Protein AF-A0AA86U1I2-F1 (afdb_monomer_lite)

Foldseek 3Di:
DAQAAAEAAAQAAAADPPLCLQSQNHAYYHNEAYQHDDPVSVVNRPNYDDVDHDDHDHDDPVLVVVLVVVVVVVVVVVVPPPPDDDVVVPVVVVVVVVLLVVVCVVFVVQDDPQEHEEEQAQSAQECQSVVVDNHQAYAYYNHQRYAQLRPDLSHQYYANQANNQDQDHPNCLSNQNHAEDYNEHHAHADPLSLLSHQRHHHYHHHNYHYHDPNSCSNSGDVVVVVVVVVPDDDVVNVVVVVVVD

InterPro domains:
  IPR001611 Leucine-rich repeat [PS51450] (3-24)
  IPR001611 Leucine-rich repeat [PS51450] (199-220)
  IPR025875 Leucine rich repeat 4 [PF12799] (3-42)
  IPR032675 Leucine-rich repeat domain superfamily [G3DSA:3.80.10.10] (1-75)
  IPR032675 Leucine-rich repeat domain superfamily [G3DSA:3.80.10.10] (76-224)
  IPR050836 SDS22/Internalin LRR-containing [PTHR46652] (161-219)

Structure (mmCIF, N/CA/C/O backbone):
data_AF-A0AA86U1I2-F1
#
_entry.id   AF-A0AA86U1I2-F1
#
loop_
_atom_site.group_PDB
_atom_site.id
_atom_site.type_symbol
_atom_site.label_atom_id
_atom_site.label_alt_id
_atom_site.label_comp_id
_atom_site.label_asym_id
_atom_site.label_entity_id
_atom_site.label_seq_id
_atom_site.pdbx_PDB_ins_code
_atom_site.Cartn_x
_atom_site.Cartn_y
_atom_site.Cartn_z
_atom_site.occupancy
_atom_site.B_iso_or_equiv
_atom_site.auth_seq_id
_atom_site.auth_comp_id
_atom_site.auth_asym_id
_atom_site.auth_atom_id
_atom_site.pdbx_PDB_model_num
ATOM 1 N N . MET A 1 1 ? -6.387 13.291 -12.708 1.00 54.06 1 MET A N 1
ATOM 2 C CA . MET A 1 1 ? -6.005 11.909 -12.344 1.00 54.06 1 MET A CA 1
ATOM 3 C C . MET A 1 1 ? -4.607 11.963 -11.768 1.00 54.06 1 MET A C 1
ATOM 5 O O . MET A 1 1 ? -3.854 12.843 -12.176 1.00 54.06 1 MET A O 1
ATOM 9 N N . GLY A 1 2 ? -4.303 11.101 -10.798 1.00 61.41 2 GLY A N 1
ATOM 10 C CA . GLY A 1 2 ? -2.959 11.009 -10.233 1.00 61.41 2 GLY A CA 1
ATOM 11 C C . GLY A 1 2 ? -1.993 10.501 -11.295 1.00 61.41 2 GLY A C 1
ATOM 12 O O . GLY A 1 2 ? -2.328 9.590 -12.047 1.00 61.41 2 GLY A O 1
ATOM 13 N N . GLN A 1 3 ? -0.836 11.141 -11.397 1.00 81.94 3 GLN A N 1
ATOM 14 C CA . GLN A 1 3 ? 0.265 10.700 -12.241 1.00 81.94 3 GLN A CA 1
ATOM 15 C C . GLN A 1 3 ? 1.380 10.295 -11.286 1.00 81.94 3 GLN A C 1
ATOM 17 O O . GLN A 1 3 ? 1.785 11.114 -10.458 1.00 81.94 3 GLN A O 1
ATOM 22 N N . LEU A 1 4 ? 1.823 9.037 -11.343 1.00 87.56 4 LEU A N 1
ATOM 23 C CA . LEU A 1 4 ? 2.886 8.558 -10.460 1.00 87.56 4 LEU A CA 1
ATOM 24 C C . LEU A 1 4 ? 4.160 9.376 -10.680 1.00 87.56 4 LEU A C 1
ATOM 26 O O . LEU A 1 4 ? 4.644 9.495 -11.802 1.00 87.56 4 LEU A O 1
ATOM 30 N N . GLN A 1 5 ? 4.681 9.926 -9.588 1.00 87.56 5 GLN A N 1
ATOM 31 C CA . GLN A 1 5 ? 5.892 10.744 -9.539 1.00 87.56 5 GLN A CA 1
ATOM 32 C C . GLN A 1 5 ? 6.980 10.081 -8.700 1.00 87.56 5 GLN A C 1
ATOM 34 O O . GLN A 1 5 ? 8.158 10.174 -9.036 1.00 87.56 5 GLN A O 1
ATOM 39 N N . TYR A 1 6 ? 6.589 9.394 -7.628 1.00 87.81 6 TYR A N 1
ATOM 40 C CA . TYR A 1 6 ? 7.494 8.668 -6.747 1.00 87.81 6 TYR A CA 1
ATOM 41 C C . TYR A 1 6 ? 7.119 7.191 -6.739 1.00 87.81 6 TYR A C 1
ATOM 43 O O . TYR A 1 6 ? 5.976 6.839 -6.429 1.00 87.81 6 TYR A O 1
ATOM 51 N N . VAL A 1 7 ? 8.081 6.330 -7.063 1.00 89.81 7 VAL A N 1
ATOM 52 C CA . VAL A 1 7 ? 7.894 4.882 -7.078 1.00 89.81 7 VAL A CA 1
ATOM 53 C C . VAL A 1 7 ? 9.117 4.199 -6.460 1.00 89.81 7 VAL A C 1
ATOM 55 O O . VAL A 1 7 ? 10.218 4.263 -7.000 1.00 89.81 7 VAL A O 1
ATOM 58 N N . ASP A 1 8 ? 8.920 3.517 -5.333 1.00 90.06 8 ASP A N 1
ATOM 59 C CA . ASP A 1 8 ? 9.944 2.687 -4.686 1.00 90.06 8 ASP A CA 1
ATOM 60 C C . ASP A 1 8 ? 9.528 1.214 -4.735 1.00 90.06 8 ASP A C 1
ATOM 62 O O . ASP A 1 8 ? 8.580 0.797 -4.062 1.00 90.06 8 ASP A O 1
ATOM 66 N N . LEU A 1 9 ? 10.234 0.445 -5.565 1.00 88.88 9 LEU A N 1
ATOM 67 C CA . LEU A 1 9 ? 10.021 -0.980 -5.819 1.00 88.88 9 LEU A CA 1
ATOM 68 C C . LEU A 1 9 ? 11.165 -1.842 -5.294 1.00 88.88 9 LEU A C 1
ATOM 70 O O . LEU A 1 9 ? 11.200 -3.032 -5.611 1.00 88.88 9 LEU A O 1
ATOM 74 N N . ARG A 1 10 ? 12.112 -1.279 -4.538 1.00 87.19 10 ARG A N 1
ATOM 75 C CA . ARG A 1 10 ? 13.326 -2.007 -4.148 1.00 87.19 10 ARG A CA 1
ATOM 76 C C . ARG A 1 10 ? 13.008 -3.289 -3.403 1.00 87.19 10 ARG A C 1
ATOM 78 O O . ARG A 1 10 ? 11.989 -3.353 -2.726 1.00 87.19 10 ARG A O 1
ATOM 85 N N . ASP A 1 11 ? 13.878 -4.283 -3.481 1.00 85.81 11 ASP A N 1
ATOM 86 C CA . ASP A 1 11 ? 13.749 -5.507 -2.683 1.00 85.81 11 ASP A CA 1
ATOM 87 C C . ASP A 1 11 ? 12.382 -6.179 -2.906 1.00 85.81 11 ASP A C 1
ATOM 89 O O . ASP A 1 11 ? 11.603 -6.424 -1.981 1.00 85.81 11 ASP A O 1
ATOM 93 N N . ASN A 1 12 ? 12.072 -6.415 -4.178 1.00 86.69 12 ASN A N 1
ATOM 94 C CA . ASN A 1 12 ? 10.909 -7.164 -4.634 1.00 86.69 12 ASN A CA 1
ATOM 95 C C . ASN A 1 12 ? 11.375 -8.293 -5.562 1.00 86.69 12 ASN A C 1
ATOM 97 O O . ASN A 1 12 ? 12.518 -8.745 -5.521 1.00 86.69 12 ASN A O 1
ATOM 101 N N . CYS A 1 13 ? 10.462 -8.838 -6.353 1.00 86.12 13 CYS A N 1
ATOM 102 C CA . CYS A 1 13 ? 10.720 -9.945 -7.260 1.00 86.12 13 CYS A CA 1
ATOM 103 C C . CYS A 1 13 ? 10.217 -9.622 -8.670 1.00 86.12 13 CYS A C 1
ATOM 105 O O . CYS A 1 13 ? 9.791 -10.512 -9.405 1.00 86.12 13 CYS A O 1
ATOM 107 N N . ILE A 1 14 ? 10.222 -8.334 -9.028 1.00 84.62 14 ILE A N 1
ATOM 108 C CA . ILE A 1 14 ? 9.684 -7.844 -10.293 1.00 84.62 14 ILE A CA 1
ATOM 109 C C . ILE A 1 14 ? 10.583 -8.323 -11.420 1.00 84.62 14 ILE A C 1
ATOM 111 O O . ILE A 1 14 ? 11.799 -8.164 -11.355 1.00 84.62 14 ILE A O 1
ATOM 115 N N . ILE A 1 15 ? 9.979 -8.912 -12.446 1.00 79.94 15 ILE A N 1
ATOM 116 C CA . ILE A 1 15 ? 10.699 -9.493 -13.588 1.00 79.94 15 ILE A CA 1
ATOM 117 C C . ILE A 1 15 ? 10.725 -8.574 -14.812 1.00 79.94 15 ILE A C 1
ATOM 119 O O . ILE A 1 15 ? 11.557 -8.748 -15.697 1.00 79.94 15 ILE A O 1
ATOM 123 N N . SER A 1 16 ? 9.815 -7.600 -14.870 1.00 79.81 16 SER A N 1
ATOM 124 C CA . SER A 1 16 ? 9.687 -6.664 -15.983 1.00 79.81 16 SER A CA 1
ATOM 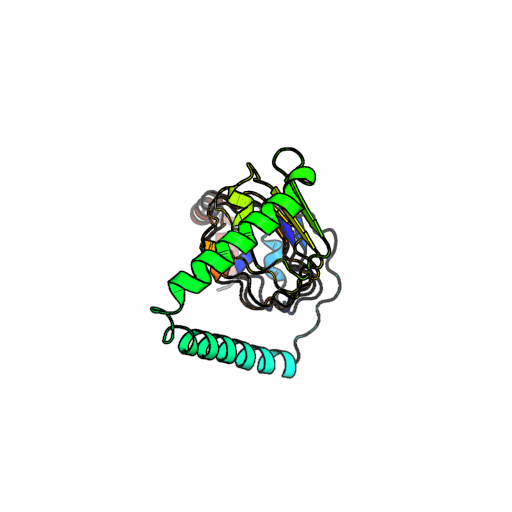125 C C . SER A 1 16 ? 9.204 -5.303 -15.499 1.00 79.81 16 SER A C 1
ATOM 127 O O . SER A 1 16 ? 8.288 -5.208 -14.681 1.00 79.81 16 SER A O 1
ATOM 129 N N . CYS A 1 17 ? 9.806 -4.256 -16.054 1.00 75.81 17 CYS A N 1
ATOM 130 C CA . CYS A 1 17 ? 9.401 -2.869 -15.862 1.00 75.81 17 CYS A CA 1
ATOM 131 C C . CYS A 1 17 ? 8.698 -2.276 -17.087 1.00 75.81 17 CYS A C 1
ATOM 133 O O . CYS A 1 17 ? 8.471 -1.071 -17.121 1.00 75.81 17 CYS A O 1
ATOM 135 N N . GLU A 1 18 ? 8.292 -3.099 -18.057 1.00 80.56 18 GLU A N 1
ATOM 136 C CA . GLU A 1 18 ? 7.448 -2.665 -19.180 1.00 80.56 18 GLU A CA 1
ATOM 137 C C . GLU A 1 18 ? 6.215 -1.849 -18.727 1.00 80.56 18 GLU A C 1
ATOM 139 O O . GLU A 1 18 ? 5.979 -0.786 -19.306 1.00 80.56 18 GLU A O 1
ATOM 144 N N . PRO A 1 19 ? 5.535 -2.188 -17.605 1.00 82.00 19 PRO A N 1
ATOM 145 C CA . PRO A 1 19 ? 4.485 -1.348 -17.027 1.00 82.00 19 PRO A CA 1
ATOM 146 C C . PRO A 1 19 ? 4.840 0.112 -16.735 1.00 82.00 19 PRO A C 1
ATOM 148 O O . PRO A 1 19 ? 3.941 0.948 -16.649 1.00 82.00 19 PRO A O 1
ATOM 151 N N . LEU A 1 20 ? 6.124 0.432 -16.563 1.00 78.44 20 LEU A N 1
ATOM 152 C CA . LEU A 1 20 ? 6.598 1.786 -16.290 1.00 78.44 20 LEU A CA 1
ATOM 153 C C . LEU A 1 20 ? 6.798 2.621 -17.556 1.00 78.44 20 LEU A C 1
ATOM 155 O O . LEU A 1 20 ? 6.874 3.842 -17.447 1.00 78.44 20 LEU A O 1
ATOM 159 N N . LYS A 1 21 ? 6.866 2.003 -18.744 1.00 77.06 21 LYS A N 1
ATOM 160 C CA . LYS A 1 21 ? 7.252 2.665 -20.003 1.00 77.06 21 LYS A CA 1
ATOM 161 C C . LYS A 1 21 ? 6.430 3.922 -20.300 1.00 77.06 21 LYS A C 1
ATOM 163 O O . LYS A 1 21 ? 6.957 4.914 -20.783 1.00 77.06 21 LYS A O 1
ATOM 168 N N . HIS A 1 22 ? 5.143 3.891 -19.964 1.00 75.88 22 HIS A N 1
ATOM 169 C CA . HIS A 1 22 ? 4.205 4.986 -20.222 1.00 75.88 22 HIS A CA 1
ATOM 170 C C . HIS A 1 22 ? 3.965 5.897 -19.002 1.00 75.88 22 HIS A C 1
ATOM 172 O O . HIS A 1 22 ? 3.185 6.850 -19.073 1.00 75.88 22 HIS A O 1
ATOM 178 N N . LEU A 1 23 ? 4.617 5.625 -17.866 1.00 78.56 23 LEU A N 1
ATOM 179 C CA . LEU A 1 23 ? 4.559 6.449 -16.657 1.00 78.56 23 LEU A CA 1
ATOM 180 C C . LEU A 1 23 ? 5.623 7.556 -16.726 1.00 78.56 23 LEU A C 1
ATOM 182 O O . LEU A 1 23 ? 6.558 7.620 -15.935 1.00 78.56 23 LEU A O 1
ATOM 186 N N . THR A 1 24 ? 5.466 8.464 -17.685 1.00 75.75 24 THR A N 1
ATOM 187 C CA . THR A 1 24 ? 6.464 9.494 -18.022 1.00 75.75 24 THR A CA 1
ATOM 188 C C . THR A 1 24 ? 6.628 10.603 -16.979 1.00 75.75 24 THR A C 1
ATOM 190 O O . THR A 1 24 ? 7.495 11.454 -17.128 1.00 75.75 24 THR A O 1
ATOM 193 N N . ASN A 1 25 ? 5.786 10.648 -15.945 1.00 80.44 25 ASN A N 1
ATOM 194 C CA . ASN A 1 25 ? 5.872 11.664 -14.889 1.00 80.44 25 ASN A CA 1
ATOM 195 C C . ASN A 1 25 ? 6.648 11.195 -13.657 1.00 80.44 25 ASN A C 1
ATOM 197 O O . ASN A 1 25 ? 6.707 11.933 -12.673 1.00 80.44 25 ASN A O 1
ATOM 201 N N . ILE A 1 26 ? 7.247 10.001 -13.704 1.00 80.56 26 ILE A N 1
ATOM 202 C CA . ILE A 1 26 ? 8.083 9.500 -12.618 1.00 80.56 26 ILE A CA 1
ATOM 203 C C . ILE A 1 26 ? 9.322 10.392 -12.491 1.00 80.56 26 ILE A C 1
ATOM 205 O O . ILE A 1 26 ? 10.160 10.465 -13.382 1.00 80.56 26 ILE A O 1
ATOM 209 N N . GLN A 1 27 ? 9.435 11.060 -11.348 1.00 79.38 27 GLN A N 1
ATOM 210 C CA . GLN A 1 27 ? 10.565 11.911 -10.975 1.00 79.38 27 GLN A CA 1
ATOM 211 C C . GLN A 1 27 ? 11.600 11.131 -10.165 1.00 79.38 27 GLN A C 1
ATOM 213 O O . GLN A 1 27 ? 12.792 11.430 -10.216 1.00 79.38 27 GLN A O 1
ATOM 218 N N . MET A 1 28 ? 11.135 10.140 -9.401 1.00 78.44 28 MET A N 1
ATOM 219 C CA . MET A 1 28 ? 11.959 9.321 -8.528 1.00 78.44 28 MET A CA 1
ATOM 220 C C . MET A 1 28 ? 11.542 7.857 -8.645 1.00 78.44 28 MET A C 1
ATOM 222 O O . MET A 1 28 ? 10.401 7.501 -8.344 1.00 78.44 28 MET A O 1
ATOM 226 N N . LEU A 1 29 ? 12.483 7.023 -9.088 1.00 82.06 29 LEU A N 1
ATOM 227 C CA . LEU A 1 29 ? 12.292 5.596 -9.306 1.00 82.06 29 LEU A CA 1
ATOM 228 C C . LEU A 1 29 ? 13.402 4.811 -8.610 1.00 82.06 29 LEU A C 1
ATOM 230 O O . LEU A 1 29 ? 14.577 5.020 -8.906 1.00 82.06 29 LEU A O 1
ATOM 234 N N . PHE A 1 30 ? 13.021 3.874 -7.746 1.00 81.00 30 PHE A N 1
ATOM 235 C CA . PHE A 1 30 ? 13.941 2.908 -7.153 1.00 81.00 30 PHE A CA 1
ATOM 236 C C . PHE A 1 30 ? 13.518 1.486 -7.518 1.00 81.00 30 PHE A C 1
ATOM 238 O O . PHE A 1 30 ? 12.384 1.090 -7.249 1.00 81.00 30 PHE A O 1
ATOM 245 N N . ILE A 1 31 ? 14.424 0.715 -8.121 1.00 80.25 31 ILE A N 1
ATOM 246 C CA . ILE A 1 31 ? 14.148 -0.642 -8.639 1.00 80.25 31 ILE A CA 1
ATOM 247 C C . ILE A 1 31 ? 15.196 -1.680 -8.214 1.00 80.25 31 ILE A C 1
ATOM 249 O O . ILE A 1 31 ? 15.187 -2.803 -8.717 1.00 80.25 31 ILE A O 1
ATOM 253 N N . ASP A 1 32 ? 16.087 -1.322 -7.289 1.00 77.00 32 ASP A N 1
ATOM 254 C CA . ASP A 1 32 ? 17.158 -2.187 -6.775 1.00 77.00 32 ASP A CA 1
ATOM 255 C C . ASP A 1 32 ? 16.635 -3.530 -6.261 1.00 77.00 32 ASP A C 1
ATOM 257 O O . ASP A 1 32 ? 15.492 -3.629 -5.814 1.00 77.00 32 ASP A O 1
ATOM 261 N N . ASN A 1 33 ? 17.472 -4.571 -6.279 1.00 75.25 33 ASN A N 1
ATOM 262 C CA . ASN A 1 33 ? 17.120 -5.885 -5.734 1.00 75.25 33 ASN A CA 1
ATOM 263 C C . ASN A 1 33 ? 15.777 -6.424 -6.267 1.00 75.25 33 ASN A C 1
ATOM 265 O O . ASN A 1 33 ? 14.918 -6.874 -5.511 1.00 75.25 33 ASN A O 1
ATOM 269 N N . ASN A 1 34 ? 15.608 -6.369 -7.587 1.00 79.56 34 ASN A N 1
ATOM 270 C CA . ASN A 1 34 ? 14.542 -7.043 -8.327 1.00 79.56 34 ASN A CA 1
ATOM 271 C C . ASN A 1 34 ? 15.130 -8.106 -9.269 1.00 79.56 34 ASN A C 1
ATOM 273 O O . ASN A 1 34 ? 16.333 -8.369 -9.261 1.00 79.56 34 ASN A O 1
ATOM 277 N N . CYS A 1 35 ? 14.268 -8.707 -10.087 1.00 78.69 35 CYS A N 1
ATOM 278 C CA . CYS A 1 35 ? 14.573 -9.765 -11.045 1.00 78.69 35 CYS A CA 1
ATOM 279 C C . CYS A 1 35 ? 14.475 -9.289 -12.510 1.00 78.69 35 CYS A C 1
ATOM 281 O O . CYS A 1 35 ? 14.267 -10.103 -13.411 1.00 78.69 35 CYS A O 1
ATOM 283 N N . ILE A 1 36 ? 14.587 -7.977 -12.737 1.00 76.00 36 ILE A N 1
ATOM 284 C CA . ILE A 1 36 ? 14.462 -7.329 -14.048 1.00 76.00 36 ILE A CA 1
ATOM 285 C C . ILE A 1 36 ? 15.692 -7.672 -14.887 1.00 76.00 36 ILE A C 1
ATOM 287 O O . ILE A 1 36 ? 16.807 -7.441 -14.440 1.00 76.00 36 ILE A O 1
ATOM 291 N N . GLN A 1 37 ? 15.498 -8.210 -16.089 1.00 71.06 37 GLN A N 1
ATOM 292 C CA . GLN A 1 37 ? 16.605 -8.546 -16.999 1.00 71.06 37 GLN A CA 1
ATOM 293 C C . GLN A 1 37 ? 16.815 -7.489 -18.082 1.00 71.06 37 GLN A C 1
ATOM 295 O O . GLN A 1 37 ? 17.941 -7.258 -18.513 1.00 71.06 37 GLN A O 1
ATOM 300 N N . ASP A 1 38 ? 15.727 -6.849 -18.507 1.00 69.81 38 ASP A N 1
ATOM 301 C CA . ASP A 1 38 ? 15.737 -5.827 -19.541 1.00 69.81 38 ASP A CA 1
ATOM 302 C C . ASP A 1 38 ? 15.680 -4.433 -18.907 1.00 69.81 38 ASP A C 1
ATOM 304 O O . ASP A 1 38 ? 14.719 -4.079 -18.219 1.00 69.81 38 ASP A O 1
ATOM 308 N N . LEU A 1 39 ? 16.742 -3.659 -19.125 1.00 67.25 39 LEU A N 1
ATOM 309 C CA . LEU A 1 39 ? 16.879 -2.282 -18.663 1.00 67.25 39 LEU A CA 1
ATOM 310 C C . LEU A 1 39 ? 16.714 -1.257 -19.790 1.00 67.25 39 LEU A C 1
ATOM 312 O O . LEU A 1 39 ? 16.828 -0.061 -19.524 1.00 67.25 39 LEU A O 1
ATOM 316 N N . GLU A 1 40 ? 16.430 -1.678 -21.026 1.00 67.06 40 GLU A N 1
ATOM 317 C CA . GLU A 1 40 ? 16.285 -0.771 -22.170 1.00 67.06 40 GLU A CA 1
ATOM 318 C C . GLU A 1 40 ? 15.185 0.271 -21.914 1.00 67.06 40 GLU A C 1
ATOM 320 O O . GLU A 1 40 ? 15.345 1.444 -22.251 1.00 67.06 40 GLU A O 1
ATOM 325 N N . PHE A 1 41 ? 14.130 -0.104 -21.181 1.00 69.00 41 PHE A N 1
ATOM 326 C CA . PHE A 1 41 ? 13.050 0.798 -20.763 1.00 69.00 41 PHE A CA 1
ATOM 327 C C . PHE A 1 41 ? 13.527 2.020 -19.952 1.00 69.00 41 PHE A C 1
ATOM 329 O O . PHE A 1 41 ? 12.849 3.047 -19.938 1.00 69.00 41 PHE A O 1
ATOM 336 N N . ILE A 1 42 ? 14.674 1.949 -19.264 1.00 63.28 42 ILE A N 1
ATOM 337 C CA . ILE A 1 42 ? 15.202 3.089 -18.494 1.00 63.28 42 ILE A CA 1
ATOM 338 C C . ILE A 1 42 ? 15.488 4.264 -19.429 1.00 63.28 42 ILE A C 1
ATOM 340 O O . ILE A 1 42 ? 15.261 5.416 -19.065 1.00 63.28 42 ILE A O 1
ATOM 344 N N . THR A 1 43 ? 15.926 3.971 -20.654 1.00 62.69 43 THR A N 1
ATOM 345 C CA . THR A 1 43 ? 16.234 4.991 -21.660 1.00 62.69 43 THR A CA 1
ATOM 346 C C . THR A 1 43 ? 14.995 5.754 -22.130 1.00 62.69 43 THR A C 1
ATOM 348 O O . THR A 1 43 ? 15.125 6.859 -22.652 1.00 62.69 43 THR A O 1
ATOM 351 N N . THR A 1 44 ? 13.793 5.210 -21.899 1.00 64.75 44 THR A N 1
ATOM 352 C CA . THR A 1 44 ? 12.526 5.824 -22.310 1.00 64.75 44 THR A CA 1
ATOM 353 C C . THR A 1 44 ? 11.880 6.693 -21.230 1.00 64.75 44 THR A C 1
ATOM 355 O O . THR A 1 44 ? 10.869 7.329 -21.506 1.00 64.75 44 THR A O 1
ATOM 358 N N . LEU A 1 45 ? 12.414 6.739 -20.002 1.00 63.84 45 LEU A N 1
ATOM 359 C CA . LEU A 1 45 ? 11.852 7.562 -18.923 1.00 63.84 45 LEU A CA 1
ATOM 360 C C . LEU A 1 45 ? 12.313 9.027 -19.076 1.00 63.84 45 LEU A C 1
ATOM 362 O O . LEU A 1 45 ? 13.510 9.295 -18.985 1.00 63.84 45 LEU A O 1
ATOM 366 N N . PRO A 1 46 ? 11.419 10.010 -19.297 1.00 53.84 46 PRO A N 1
ATOM 367 C CA . PRO A 1 46 ? 11.826 11.407 -19.411 1.00 53.84 46 PRO A CA 1
ATOM 368 C C . PRO A 1 46 ? 12.053 12.036 -18.020 1.00 53.84 46 PRO A C 1
ATOM 370 O O . PRO A 1 46 ? 11.246 11.858 -17.116 1.00 53.84 46 PRO A O 1
ATOM 373 N N . ASN A 1 47 ? 13.131 12.820 -17.862 1.00 52.06 47 ASN A N 1
ATOM 374 C CA . ASN A 1 47 ? 13.489 13.597 -16.652 1.00 52.06 47 ASN A CA 1
ATOM 375 C C . ASN A 1 47 ? 13.909 12.813 -15.385 1.00 52.06 47 ASN A C 1
ATOM 377 O O . ASN A 1 47 ? 13.655 13.266 -14.266 1.00 52.06 47 ASN A O 1
ATOM 381 N N . TYR A 1 48 ? 14.606 11.684 -15.516 1.00 48.34 48 TYR A N 1
ATOM 382 C CA . TYR A 1 48 ? 15.019 10.894 -14.352 1.00 48.34 48 TYR A CA 1
ATOM 383 C C . TYR A 1 48 ? 16.272 11.435 -13.630 1.00 48.34 48 TYR A C 1
ATOM 385 O O . TYR A 1 48 ? 17.304 11.714 -14.240 1.00 48.34 48 TYR A O 1
ATOM 393 N N . LYS A 1 49 ? 16.215 11.488 -12.291 1.00 44.91 49 LYS A N 1
ATOM 394 C CA . LYS A 1 49 ? 17.384 11.286 -11.419 1.00 44.91 49 LYS A CA 1
ATOM 395 C C . LYS A 1 49 ? 17.275 9.881 -10.834 1.00 44.91 49 LYS A C 1
ATOM 397 O O . LYS A 1 49 ? 16.536 9.654 -9.881 1.00 44.91 49 LYS A O 1
ATOM 402 N N . ILE A 1 50 ? 17.976 8.929 -11.438 1.00 52.03 50 ILE A N 1
ATOM 403 C CA . ILE A 1 50 ? 18.203 7.619 -10.828 1.00 52.03 50 ILE A CA 1
ATOM 404 C C . ILE A 1 50 ? 19.399 7.811 -9.908 1.00 52.03 50 ILE A C 1
ATOM 406 O O . ILE A 1 50 ? 20.522 7.948 -10.386 1.00 52.03 50 ILE A O 1
ATOM 410 N N . ASP A 1 51 ? 19.157 7.886 -8.602 1.00 43.44 51 ASP A N 1
ATOM 411 C CA . ASP A 1 51 ? 20.257 8.052 -7.654 1.00 43.44 51 ASP A CA 1
ATOM 412 C C . ASP A 1 51 ? 21.039 6.733 -7.478 1.00 43.44 51 ASP A C 1
ATOM 414 O O . ASP A 1 51 ? 22.247 6.784 -7.262 1.00 43.44 51 ASP A O 1
ATOM 418 N N . TRP A 1 52 ? 20.408 5.551 -7.606 1.00 42.72 52 TRP A N 1
ATOM 419 C CA . TRP A 1 52 ? 21.078 4.257 -7.386 1.00 42.72 52 TRP A CA 1
ATOM 420 C C . TRP A 1 52 ? 20.404 3.120 -8.188 1.00 42.72 52 TRP A C 1
ATOM 422 O O . TRP A 1 52 ? 19.190 2.958 -8.113 1.00 42.72 52 TRP A O 1
ATOM 432 N N . ILE A 1 53 ? 21.193 2.357 -8.962 1.00 46.84 53 ILE A N 1
ATOM 433 C CA . ILE A 1 53 ? 20.871 0.990 -9.423 1.00 46.84 53 ILE A CA 1
ATOM 434 C C . ILE A 1 53 ? 21.969 0.098 -8.845 1.00 46.84 53 ILE A C 1
ATOM 436 O O . ILE A 1 53 ? 23.082 0.065 -9.368 1.00 46.84 53 ILE A O 1
ATOM 440 N N . TYR A 1 54 ? 21.697 -0.593 -7.747 1.00 43.28 54 TYR A N 1
ATOM 441 C CA . TYR A 1 54 ? 22.581 -1.597 -7.174 1.00 43.28 54 TYR A CA 1
ATOM 442 C C . TYR A 1 54 ? 21.883 -2.954 -7.111 1.00 43.28 54 TYR A C 1
ATOM 444 O O . TYR A 1 54 ? 20.794 -3.099 -6.570 1.00 43.28 54 TYR A O 1
ATOM 452 N N . TYR A 1 55 ? 22.598 -3.950 -7.639 1.00 42.16 55 TYR A N 1
ATOM 453 C CA . TYR A 1 55 ? 22.393 -5.382 -7.432 1.00 42.16 55 TYR A CA 1
ATOM 454 C C . TYR A 1 55 ? 21.006 -5.916 -7.847 1.00 42.16 55 TYR A C 1
ATOM 456 O O . TYR A 1 55 ? 20.037 -5.902 -7.100 1.00 42.16 55 TYR A O 1
ATOM 464 N N . GLN A 1 56 ? 20.908 -6.456 -9.061 1.00 49.22 56 GLN A N 1
ATOM 465 C CA . GLN A 1 56 ? 19.759 -7.267 -9.468 1.00 49.22 56 GLN A CA 1
ATOM 466 C C . GLN A 1 56 ? 20.021 -8.715 -9.056 1.00 49.22 56 GLN A C 1
ATOM 468 O O . GLN A 1 56 ? 21.027 -9.307 -9.453 1.00 49.22 56 GLN A O 1
ATOM 473 N N . ARG A 1 57 ? 19.139 -9.301 -8.242 1.00 50.06 57 ARG A N 1
ATOM 474 C CA . ARG A 1 57 ? 19.225 -10.727 -7.922 1.00 50.06 57 ARG A CA 1
ATOM 475 C C . ARG A 1 57 ? 18.571 -11.500 -9.061 1.00 50.06 57 ARG A C 1
ATOM 477 O O . ARG A 1 57 ? 17.375 -11.358 -9.307 1.00 50.06 57 ARG A O 1
ATOM 484 N N . THR A 1 58 ? 19.333 -12.365 -9.719 1.00 51.47 58 THR A N 1
ATOM 485 C CA . THR A 1 58 ? 18.791 -13.282 -10.725 1.00 51.47 58 THR A CA 1
ATOM 486 C C . THR A 1 58 ? 17.752 -14.206 -10.066 1.00 51.47 58 THR A C 1
ATOM 488 O O . THR A 1 58 ? 18.086 -14.862 -9.071 1.00 51.47 58 THR A O 1
ATOM 491 N N . PRO A 1 59 ? 16.500 -14.268 -10.561 1.00 51.41 59 PRO A N 1
ATOM 492 C CA . PRO A 1 59 ? 15.476 -15.146 -9.996 1.00 51.41 59 PRO A CA 1
ATOM 493 C C . PRO A 1 59 ? 15.897 -16.613 -10.133 1.00 51.41 59 PRO A C 1
ATOM 495 O O . PRO A 1 59 ? 16.343 -17.047 -11.195 1.00 51.41 59 PRO A O 1
ATOM 498 N N . THR A 1 60 ? 15.753 -17.392 -9.062 1.00 54.56 60 THR A N 1
ATOM 499 C CA . THR A 1 60 ? 16.028 -18.835 -9.077 1.00 54.56 60 THR A CA 1
ATOM 500 C C . THR A 1 60 ? 14.779 -19.628 -9.474 1.00 54.56 60 THR A C 1
ATOM 502 O O . THR A 1 60 ? 13.650 -19.163 -9.318 1.00 54.56 60 THR A O 1
ATOM 505 N N . ALA A 1 61 ? 14.950 -20.867 -9.944 1.00 50.56 61 ALA A N 1
ATOM 506 C CA . ALA A 1 61 ? 13.824 -21.751 -10.274 1.00 50.56 61 ALA A CA 1
ATOM 507 C C . ALA A 1 61 ? 12.882 -21.996 -9.073 1.00 50.56 61 ALA A C 1
ATOM 509 O O . ALA A 1 61 ? 11.666 -22.099 -9.235 1.00 50.56 61 ALA A O 1
ATOM 510 N N . SER A 1 62 ? 13.437 -22.019 -7.858 1.00 54.19 62 SER A N 1
ATOM 511 C CA . SER A 1 62 ? 12.678 -22.139 -6.610 1.00 54.19 62 SER A CA 1
ATOM 512 C C . SER A 1 62 ? 11.825 -20.904 -6.319 1.00 54.19 62 SER A C 1
ATOM 514 O O . SER A 1 62 ? 10.730 -21.035 -5.769 1.00 54.19 62 SER A O 1
ATOM 516 N N . ASP A 1 63 ? 12.297 -19.711 -6.702 1.00 49.12 63 ASP A N 1
ATOM 517 C CA . ASP A 1 63 ? 11.516 -18.479 -6.576 1.00 49.12 63 ASP A CA 1
ATOM 518 C C . ASP A 1 63 ? 10.257 -18.594 -7.461 1.00 49.12 63 ASP A C 1
ATOM 520 O O . ASP A 1 63 ? 9.142 -18.459 -6.960 1.00 49.12 63 ASP A O 1
ATOM 524 N N . ILE A 1 64 ? 10.415 -19.008 -8.728 1.00 52.12 64 ILE A N 1
ATOM 525 C CA . ILE A 1 64 ? 9.318 -19.209 -9.702 1.00 52.12 64 ILE A CA 1
ATOM 526 C C . ILE A 1 64 ? 8.255 -20.199 -9.192 1.00 52.12 64 ILE A C 1
ATOM 528 O O . ILE A 1 64 ? 7.053 -19.931 -9.272 1.00 52.12 64 ILE A O 1
ATOM 532 N N . GLN A 1 65 ? 8.681 -21.335 -8.637 1.00 51.09 65 GLN A N 1
ATOM 533 C CA . GLN A 1 65 ? 7.777 -22.401 -8.195 1.00 51.09 65 GLN A CA 1
ATOM 534 C C . GLN A 1 65 ? 6.964 -22.014 -6.945 1.00 51.09 65 GLN A C 1
ATOM 536 O O . GLN A 1 65 ? 5.783 -22.355 -6.830 1.00 51.09 65 GLN A O 1
ATOM 541 N N . ASN A 1 66 ? 7.560 -21.239 -6.035 1.00 51.28 66 ASN A N 1
ATOM 542 C CA . ASN A 1 66 ? 6.876 -20.727 -4.847 1.00 51.28 66 ASN A CA 1
ATOM 543 C C . ASN A 1 66 ? 5.780 -19.700 -5.193 1.00 51.28 66 ASN A C 1
ATOM 545 O O . ASN A 1 66 ? 4.750 -19.663 -4.512 1.00 51.28 66 ASN A O 1
ATOM 549 N N . TYR A 1 67 ? 5.941 -18.904 -6.260 1.00 51.09 67 TYR A N 1
ATOM 550 C CA . TYR A 1 67 ? 4.915 -17.935 -6.680 1.00 51.09 67 TYR A CA 1
ATOM 551 C C . TYR A 1 67 ? 3.611 -18.603 -7.134 1.00 51.09 67 TYR A C 1
ATOM 553 O O . TYR A 1 67 ? 2.526 -18.142 -6.775 1.00 51.09 67 TYR A O 1
ATOM 561 N N . GLN A 1 68 ? 3.694 -19.715 -7.871 1.00 47.72 68 GLN A N 1
ATOM 562 C CA . GLN A 1 68 ? 2.509 -20.432 -8.361 1.00 47.72 68 GLN A CA 1
ATOM 563 C C . GLN A 1 68 ? 1.701 -21.072 -7.220 1.00 47.72 68 GLN A C 1
ATOM 565 O O . GLN A 1 68 ? 0.471 -21.054 -7.239 1.00 47.72 68 GLN A O 1
ATOM 570 N N . GLN A 1 69 ? 2.375 -21.585 -6.186 1.00 52.47 69 GLN A N 1
ATOM 571 C CA . GLN A 1 69 ? 1.705 -22.189 -5.030 1.00 52.47 69 GLN A CA 1
ATOM 572 C C . GLN A 1 69 ? 0.979 -21.155 -4.155 1.00 52.47 69 GLN A C 1
ATOM 574 O O . GLN A 1 69 ? -0.143 -21.401 -3.709 1.00 52.47 69 GLN A O 1
ATOM 579 N N . LEU A 1 70 ? 1.579 -19.979 -3.935 1.00 43.59 70 LEU A N 1
ATOM 580 C CA . LEU A 1 70 ? 0.987 -18.916 -3.112 1.00 43.59 70 LEU A CA 1
ATOM 581 C C . LEU A 1 70 ? -0.278 -18.306 -3.738 1.00 43.59 70 LEU A C 1
ATOM 583 O O . LEU A 1 70 ? -1.208 -17.963 -3.005 1.00 43.59 70 LEU A O 1
ATOM 587 N N . SER A 1 71 ? -0.341 -18.222 -5.071 1.00 43.56 71 SER A N 1
ATOM 588 C CA . SER A 1 71 ? -1.532 -17.761 -5.803 1.00 43.56 71 SER A CA 1
ATOM 589 C C . SER A 1 71 ? -2.742 -18.688 -5.590 1.00 43.56 71 SER A C 1
ATOM 591 O O . SER A 1 71 ? -3.850 -18.226 -5.305 1.00 43.56 71 SER A O 1
ATOM 593 N N . ASN A 1 72 ? -2.521 -20.007 -5.609 1.00 45.41 72 ASN A N 1
ATOM 594 C CA . ASN A 1 72 ? -3.586 -21.008 -5.488 1.00 45.41 72 ASN A CA 1
ATOM 595 C C . ASN A 1 72 ? -4.173 -21.106 -4.068 1.00 45.41 72 ASN A C 1
ATOM 597 O O . ASN A 1 72 ? -5.390 -21.215 -3.909 1.00 45.41 72 ASN A O 1
ATOM 601 N N . ILE A 1 73 ? -3.339 -20.985 -3.028 1.00 46.34 73 ILE A N 1
ATOM 602 C CA . ILE A 1 73 ? -3.795 -21.030 -1.623 1.00 46.34 73 ILE A CA 1
ATOM 603 C C . ILE A 1 73 ? -4.721 -19.843 -1.301 1.00 46.34 73 ILE A C 1
ATOM 605 O O . ILE A 1 73 ? -5.695 -19.991 -0.560 1.00 46.34 73 ILE A O 1
ATOM 609 N N . GLY A 1 74 ? -4.459 -18.664 -1.880 1.00 42.31 74 GLY A N 1
ATOM 610 C CA . GLY A 1 74 ? -5.297 -17.476 -1.694 1.00 42.31 74 GLY A CA 1
ATOM 611 C C . GLY A 1 74 ? -6.713 -17.622 -2.267 1.00 42.31 74 GLY A C 1
ATOM 612 O O . GLY A 1 74 ? -7.667 -17.103 -1.682 1.00 42.31 74 GLY A O 1
ATOM 613 N N . ALA A 1 75 ? -6.866 -18.360 -3.371 1.00 47.06 75 ALA A N 1
ATOM 614 C CA . ALA A 1 75 ? -8.156 -18.604 -4.016 1.00 47.06 75 ALA A CA 1
ATOM 615 C C . ALA A 1 75 ? -9.019 -19.632 -3.255 1.00 47.06 75 ALA A C 1
ATOM 617 O O . ALA A 1 75 ? -10.230 -19.441 -3.124 1.00 47.06 75 ALA A O 1
ATOM 618 N N . GLU A 1 76 ? -8.413 -20.682 -2.690 1.00 45.38 76 GLU A N 1
ATOM 619 C CA . GLU A 1 76 ? -9.138 -21.687 -1.895 1.00 45.38 76 GLU A CA 1
ATOM 620 C C . GLU A 1 76 ? -9.627 -21.139 -0.545 1.00 45.38 76 GLU A C 1
ATOM 622 O O . GLU A 1 76 ? -10.749 -21.431 -0.123 1.00 45.38 76 GLU A O 1
ATOM 627 N N . PHE A 1 77 ? -8.840 -20.271 0.102 1.00 43.25 77 PHE A N 1
ATOM 628 C CA . PHE A 1 77 ? -9.215 -19.656 1.382 1.00 43.25 77 PHE A CA 1
ATOM 629 C C . PHE A 1 77 ? -10.416 -18.704 1.257 1.00 43.25 77 PHE A C 1
ATOM 631 O O . PHE A 1 77 ? -11.253 -18.635 2.159 1.00 43.25 77 PHE A O 1
ATOM 638 N N . ALA A 1 78 ? -10.530 -17.995 0.128 1.00 41.72 78 ALA A N 1
ATOM 639 C CA . ALA A 1 78 ? -11.642 -17.085 -0.146 1.00 41.72 78 ALA A CA 1
ATOM 640 C C . ALA A 1 78 ? -12.972 -17.834 -0.355 1.00 41.72 78 ALA A C 1
ATOM 642 O O . ALA A 1 78 ? -14.022 -17.365 0.079 1.00 41.72 78 ALA A O 1
ATOM 643 N N . LYS A 1 79 ? -12.923 -19.036 -0.943 1.00 47.09 79 LYS A N 1
ATOM 644 C CA . LYS A 1 79 ? -14.104 -19.853 -1.269 1.00 47.09 79 LYS A CA 1
ATOM 645 C C . LYS A 1 79 ? -14.737 -20.529 -0.043 1.00 47.09 79 LYS A C 1
ATOM 647 O O . LYS A 1 79 ? -15.928 -20.827 -0.050 1.00 47.09 79 LYS A O 1
ATOM 652 N N . HIS A 1 80 ? -13.964 -20.752 1.024 1.00 40.19 80 HIS A N 1
ATOM 653 C CA . HIS A 1 80 ? -14.427 -21.431 2.244 1.00 40.19 80 HIS A CA 1
ATOM 654 C C . HIS A 1 80 ? -15.114 -20.490 3.258 1.00 40.19 80 HIS A C 1
ATOM 656 O O . HIS A 1 80 ? -15.844 -20.948 4.137 1.00 40.19 80 HIS A O 1
ATOM 662 N N . PHE A 1 81 ? -14.912 -19.170 3.146 1.00 45.41 81 PHE A N 1
ATOM 663 C CA . PHE A 1 81 ? -15.349 -18.197 4.159 1.00 45.41 81 PHE A CA 1
ATOM 664 C C . PHE A 1 81 ? -16.779 -17.653 3.958 1.00 45.41 81 PHE A C 1
ATOM 666 O O . PHE A 1 81 ? -17.381 -17.147 4.907 1.00 45.41 81 PHE A O 1
ATOM 673 N N . GLU A 1 82 ? -17.363 -17.783 2.762 1.00 49.91 82 GLU A N 1
ATOM 674 C CA . GLU A 1 82 ? -18.667 -17.179 2.429 1.00 49.91 82 GLU A CA 1
ATOM 675 C C . GLU A 1 82 ? -19.894 -17.941 2.972 1.00 49.91 82 GLU A C 1
ATOM 677 O O . GLU A 1 82 ? -20.976 -17.367 3.087 1.00 49.91 82 GLU A O 1
ATOM 682 N N . LEU A 1 83 ? -19.751 -19.202 3.394 1.00 47.09 83 LEU A N 1
ATOM 683 C CA . LEU A 1 83 ? -20.892 -20.084 3.698 1.00 47.09 83 LEU A CA 1
ATOM 684 C C . LEU A 1 83 ? -21.388 -20.081 5.161 1.00 47.09 83 LEU A C 1
ATOM 686 O O . LEU A 1 83 ? -22.312 -20.823 5.486 1.00 47.09 83 LEU A O 1
ATOM 690 N N . LYS A 1 84 ? -20.833 -19.257 6.066 1.00 52.62 84 LYS A N 1
ATOM 691 C CA . LYS A 1 84 ? -21.111 -19.369 7.522 1.00 52.62 84 LYS A CA 1
ATOM 692 C C . LYS A 1 84 ? -21.716 -18.139 8.214 1.00 52.62 84 LYS A C 1
ATOM 694 O O . LYS A 1 84 ? -21.658 -18.038 9.439 1.00 52.62 84 LYS A O 1
ATOM 699 N N . LEU A 1 85 ? -22.299 -17.184 7.488 1.00 51.56 85 LEU A N 1
ATOM 700 C CA . LEU A 1 85 ? -22.631 -15.875 8.074 1.00 51.56 85 LEU A CA 1
ATOM 701 C C . LEU A 1 85 ? -24.048 -15.394 7.768 1.00 51.56 85 LEU A C 1
ATOM 703 O O . LEU A 1 85 ? -24.242 -14.603 6.855 1.00 51.56 85 LEU A O 1
ATOM 707 N N . GLN A 1 86 ? -25.006 -15.762 8.625 1.00 50.34 86 GLN A N 1
ATOM 708 C CA . GLN A 1 86 ? -26.216 -14.950 8.841 1.00 50.34 86 GLN A CA 1
ATOM 709 C C . GLN A 1 86 ? -26.622 -14.851 10.326 1.00 50.34 86 GLN A C 1
ATOM 711 O O . GLN A 1 86 ? -26.873 -13.742 10.780 1.00 50.34 86 GLN A O 1
ATOM 716 N N . LYS A 1 87 ? -26.542 -15.921 11.139 1.00 47.22 87 LYS A N 1
ATOM 717 C CA . LYS A 1 87 ? -26.791 -15.841 12.604 1.00 47.22 87 LYS A CA 1
ATOM 718 C C . LYS A 1 87 ? -25.640 -15.233 13.428 1.00 47.22 87 LYS A C 1
ATOM 720 O O . LYS A 1 87 ? -25.873 -14.660 14.482 1.00 47.22 87 LYS A O 1
ATOM 725 N N . THR A 1 88 ? -24.403 -15.299 12.936 1.00 51.44 88 THR A N 1
ATOM 726 C CA . THR A 1 88 ? -23.205 -14.752 13.607 1.00 51.44 88 THR A CA 1
ATOM 727 C C . THR A 1 88 ? -23.116 -13.219 13.521 1.00 51.44 88 THR A C 1
ATOM 729 O O . THR A 1 88 ? -22.362 -12.600 14.265 1.00 51.44 88 THR A O 1
ATOM 732 N N . ARG A 1 89 ? -23.886 -12.582 12.624 1.00 53.34 89 ARG A N 1
ATOM 733 C CA . ARG A 1 89 ? -23.734 -11.159 12.274 1.00 53.34 89 ARG A CA 1
ATOM 734 C C . ARG A 1 89 ? -24.112 -10.199 13.405 1.00 53.34 89 ARG A C 1
ATOM 736 O O . ARG A 1 89 ? -23.506 -9.141 13.500 1.00 53.34 89 ARG A O 1
ATOM 743 N N . GLU A 1 90 ? -25.041 -10.560 14.288 1.00 48.00 90 GLU A N 1
ATOM 744 C CA . GLU A 1 90 ? -25.500 -9.659 15.358 1.00 48.00 90 GLU A CA 1
ATOM 745 C C . GLU A 1 90 ? -24.592 -9.666 16.600 1.00 48.00 90 GLU A C 1
ATOM 747 O O . GLU A 1 90 ? -24.289 -8.597 17.126 1.00 48.00 90 GLU A O 1
ATOM 752 N N . LEU A 1 91 ? -24.076 -10.833 17.012 1.00 50.47 91 LEU A N 1
ATOM 753 C CA . LEU A 1 91 ? -23.068 -10.950 18.083 1.00 50.47 91 LEU A CA 1
ATOM 754 C C . LEU A 1 91 ? -21.695 -10.411 17.647 1.00 50.47 91 LEU A C 1
ATOM 756 O O . LEU A 1 91 ? -20.981 -9.812 18.448 1.00 50.47 91 LEU A O 1
ATOM 760 N N . ILE A 1 92 ? -21.337 -10.575 16.365 1.00 60.34 92 ILE A N 1
ATOM 761 C CA . ILE A 1 92 ? -20.162 -9.912 15.782 1.00 60.34 92 ILE A CA 1
ATOM 762 C C . ILE A 1 92 ? -20.348 -8.394 15.815 1.00 60.34 92 ILE A C 1
ATOM 764 O O . ILE A 1 92 ? -19.426 -7.693 16.209 1.00 60.34 92 ILE A O 1
ATOM 768 N N . ARG A 1 93 ? -21.532 -7.873 15.460 1.00 62.78 93 ARG A N 1
ATOM 769 C CA . ARG A 1 93 ? -21.769 -6.423 15.383 1.00 62.78 93 ARG A CA 1
ATOM 770 C C . ARG A 1 93 ? -21.546 -5.718 16.720 1.00 62.78 93 ARG A C 1
ATOM 772 O O . ARG A 1 93 ? -20.916 -4.667 16.736 1.00 62.78 93 ARG A O 1
ATOM 779 N N . THR A 1 94 ? -22.028 -6.278 17.829 1.00 67.19 94 THR A N 1
ATOM 780 C CA . THR A 1 94 ? -21.819 -5.684 19.161 1.00 67.19 94 THR A CA 1
ATOM 781 C C . THR A 1 94 ? -20.363 -5.804 19.616 1.00 67.19 94 THR A C 1
ATOM 783 O O . THR A 1 94 ? -19.802 -4.842 20.134 1.00 67.19 94 THR A O 1
ATOM 786 N N . GLY A 1 95 ? -19.707 -6.939 19.349 1.00 74.94 95 GLY A N 1
ATOM 787 C CA . GLY A 1 95 ? -18.272 -7.110 19.597 1.00 74.94 95 GLY A CA 1
ATOM 788 C C . GLY A 1 95 ? -17.389 -6.162 18.772 1.00 74.94 95 GLY A C 1
ATOM 789 O O . GLY A 1 95 ? -16.407 -5.632 19.288 1.00 74.94 95 GLY A O 1
ATOM 790 N N . GLU A 1 96 ? -17.752 -5.902 17.514 1.00 77.69 96 GLU A N 1
ATOM 791 C CA . GLU A 1 96 ? -17.088 -4.931 16.640 1.00 77.69 96 GLU A CA 1
ATOM 792 C C . GLU A 1 96 ? -17.303 -3.492 17.108 1.00 77.69 96 GLU A C 1
ATOM 794 O O . GLU A 1 96 ? -16.357 -2.715 17.092 1.00 77.69 96 GLU A O 1
ATOM 799 N N . GLN A 1 97 ? -18.511 -3.131 17.551 1.00 78.62 97 GLN A N 1
ATOM 800 C CA . GLN A 1 97 ? -18.770 -1.797 18.103 1.00 78.62 97 GLN A CA 1
ATOM 801 C C . GLN A 1 97 ? -17.933 -1.543 19.359 1.00 78.62 97 GLN A C 1
ATOM 803 O O . GLN A 1 97 ? -17.260 -0.519 19.438 1.00 78.62 97 GLN A O 1
ATOM 808 N N . ASN A 1 98 ? -17.882 -2.506 20.282 1.00 86.69 98 ASN A N 1
ATOM 809 C CA . ASN A 1 98 ? -17.036 -2.400 21.471 1.00 86.69 98 ASN A CA 1
ATOM 810 C C . ASN A 1 98 ? -15.545 -2.306 21.108 1.00 86.69 98 ASN A C 1
ATOM 812 O O . ASN A 1 98 ? -14.790 -1.579 21.754 1.00 86.69 98 ASN A O 1
ATOM 816 N N . TYR A 1 99 ? -15.109 -3.035 20.075 1.00 89.00 99 TYR A N 1
ATOM 817 C CA . TYR A 1 99 ? -13.753 -2.913 19.543 1.00 89.00 99 TYR A CA 1
ATOM 818 C C . TYR A 1 99 ? -13.487 -1.500 19.007 1.00 89.00 99 TYR A C 1
ATOM 820 O O . TYR A 1 99 ? -12.483 -0.894 19.382 1.00 89.00 99 TYR A O 1
ATOM 828 N N . ASP A 1 100 ? -14.390 -0.965 18.183 1.00 91.56 100 ASP A N 1
ATOM 829 C CA . ASP A 1 100 ? -14.256 0.363 17.585 1.00 91.56 100 ASP A CA 1
ATOM 830 C C . ASP A 1 100 ? -14.209 1.449 18.678 1.00 91.56 100 ASP A C 1
ATOM 832 O O . ASP A 1 100 ? -13.302 2.277 18.676 1.00 91.56 100 ASP A O 1
ATOM 836 N N . GLU A 1 101 ? -15.114 1.414 19.663 1.00 93.00 101 GLU A N 1
ATOM 837 C CA . GLU A 1 101 ? -15.139 2.351 20.800 1.00 93.00 101 GLU A CA 1
ATOM 838 C C . GLU A 1 101 ? -13.861 2.279 21.646 1.00 93.00 101 GLU A C 1
ATOM 840 O O . GLU A 1 101 ? -13.273 3.313 21.980 1.00 93.00 101 GLU A O 1
ATOM 845 N N . LYS A 1 102 ? -13.369 1.063 21.930 1.00 95.19 102 LYS A N 1
ATOM 846 C CA . LYS A 1 102 ? -12.082 0.856 22.612 1.00 95.19 102 LYS A CA 1
ATOM 847 C C . LYS A 1 102 ? -10.938 1.508 21.832 1.00 95.19 102 LYS A C 1
ATOM 849 O O . LYS A 1 102 ? -10.085 2.159 22.436 1.00 95.19 102 LYS A O 1
ATOM 854 N N . MET A 1 103 ? -10.905 1.344 20.508 1.00 95.19 103 MET A N 1
ATOM 855 C CA . MET A 1 103 ? -9.868 1.942 19.663 1.00 95.19 103 MET A CA 1
ATOM 856 C C . MET A 1 103 ? -9.985 3.470 19.612 1.00 95.19 103 MET A C 1
ATOM 858 O O . MET A 1 103 ? -8.963 4.148 19.718 1.00 95.19 103 MET A O 1
ATOM 862 N N . VAL A 1 104 ? -11.198 4.033 19.553 1.00 95.19 104 VAL A N 1
ATOM 863 C CA . VAL A 1 104 ? -11.404 5.490 19.650 1.00 95.19 104 VAL A CA 1
ATOM 864 C C . VAL A 1 104 ? -10.796 6.030 20.944 1.00 95.19 104 VAL A C 1
ATOM 866 O O . VAL A 1 104 ? -9.959 6.930 20.895 1.00 95.19 104 VAL A O 1
ATOM 869 N N . LEU A 1 105 ? -11.130 5.442 22.096 1.00 95.38 105 LEU A N 1
ATOM 870 C CA . LEU A 1 105 ? -10.590 5.880 23.389 1.00 95.38 105 LEU A CA 1
ATOM 871 C C . LEU A 1 105 ? -9.062 5.736 23.466 1.00 95.38 105 LEU A C 1
ATOM 873 O O . LEU A 1 105 ? -8.390 6.590 24.047 1.00 95.38 105 LEU A O 1
ATOM 877 N N . LYS A 1 106 ? -8.501 4.685 22.856 1.00 96.50 106 LYS A N 1
ATOM 878 C CA . LYS A 1 106 ? -7.052 4.426 22.805 1.00 96.50 106 LYS A CA 1
ATOM 879 C C . LYS A 1 106 ? -6.289 5.459 21.968 1.00 96.50 106 LYS A C 1
ATOM 881 O O . LYS A 1 106 ? -5.147 5.781 22.305 1.00 96.50 106 LYS A O 1
ATOM 886 N N . TYR A 1 107 ? -6.890 5.961 20.886 1.00 95.56 107 TYR A N 1
ATOM 887 C CA . TYR A 1 107 ? -6.214 6.811 19.896 1.00 95.56 107 TYR A CA 1
ATOM 888 C C . TYR A 1 107 ? -6.634 8.285 19.903 1.00 95.56 107 TYR A C 1
ATOM 890 O O . TYR A 1 107 ? -5.921 9.088 19.307 1.00 95.56 107 TYR A O 1
ATOM 898 N N . GLN A 1 108 ? -7.699 8.677 20.611 1.00 91.81 108 GLN A N 1
ATOM 899 C CA . GLN A 1 108 ? -8.209 10.061 20.619 1.00 91.81 108 GLN A CA 1
ATOM 900 C C . GLN A 1 108 ? -7.139 11.119 20.942 1.00 91.81 108 GLN A C 1
ATOM 902 O O . GLN A 1 108 ? -7.066 12.142 20.273 1.00 91.81 108 GLN A O 1
ATOM 907 N N . ASN A 1 109 ? -6.244 10.838 21.894 1.00 89.81 109 ASN A N 1
ATOM 908 C CA . ASN A 1 109 ? -5.188 11.773 22.308 1.00 89.81 109 ASN A CA 1
ATOM 909 C C . ASN A 1 109 ? -3.910 11.671 21.455 1.00 89.81 109 ASN A C 1
ATOM 911 O O . ASN A 1 109 ? -2.932 12.362 21.724 1.00 89.81 109 ASN A O 1
ATOM 915 N N . LYS A 1 110 ? -3.890 10.779 20.458 1.00 91.19 110 LYS A N 1
ATOM 916 C CA . LYS A 1 110 ? -2.778 10.594 19.510 1.00 91.19 110 LYS A CA 1
ATOM 917 C C . LYS A 1 110 ? -3.055 11.245 18.153 1.00 91.19 110 LYS A C 1
ATOM 919 O O . LYS A 1 110 ? -2.193 11.211 17.278 1.00 91.19 110 LYS A O 1
ATOM 924 N N . VAL A 1 111 ? -4.248 11.809 17.972 1.00 93.12 111 VAL A N 1
ATOM 925 C CA . VAL A 1 111 ? -4.617 12.562 16.775 1.00 93.12 111 VAL A CA 1
ATOM 926 C C . VAL A 1 111 ? -3.924 13.922 16.803 1.00 93.12 111 VAL A C 1
ATOM 928 O O . VAL A 1 111 ? -4.083 14.694 17.747 1.00 93.12 111 VAL A O 1
ATOM 931 N N . LEU A 1 112 ? -3.169 14.221 15.749 1.00 93.38 112 LEU A N 1
ATOM 932 C CA . LEU A 1 112 ? -2.479 15.493 15.553 1.00 93.38 112 LEU A CA 1
ATOM 933 C C . LEU A 1 112 ? -3.016 16.142 14.276 1.00 93.38 112 LEU A C 1
ATOM 935 O O . LEU A 1 112 ? -2.586 15.822 13.168 1.00 93.38 112 LEU A O 1
ATOM 939 N N . GLY A 1 113 ? -4.001 17.028 14.425 1.00 94.44 113 GLY A N 1
ATOM 940 C CA . GLY A 1 113 ? -4.721 17.595 13.284 1.00 94.44 113 GLY A CA 1
ATOM 941 C C . GLY A 1 113 ? -5.456 16.506 12.497 1.00 94.44 113 GLY A C 1
ATOM 942 O O . GLY A 1 113 ? -6.312 15.817 13.043 1.00 94.44 113 GLY A O 1
ATOM 943 N N . ASN A 1 114 ? -5.105 16.338 11.222 1.00 95.88 114 ASN A N 1
ATOM 944 C CA . ASN A 1 114 ? -5.639 15.302 1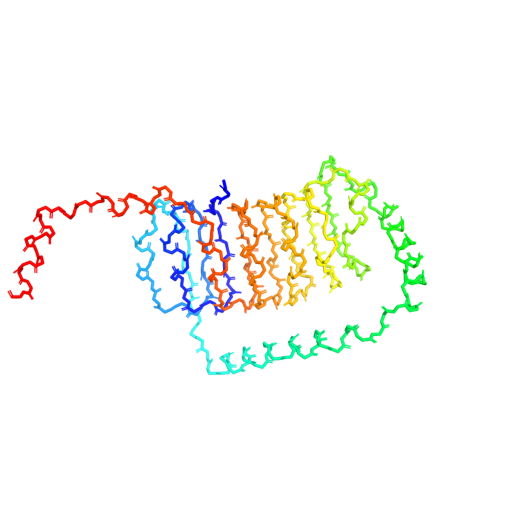0.329 1.00 95.88 114 ASN A CA 1
ATOM 945 C C . ASN A 1 114 ? -4.736 14.059 10.222 1.00 95.88 114 ASN A C 1
ATOM 947 O O . ASN A 1 114 ? -4.934 13.231 9.327 1.00 95.88 114 ASN A O 1
ATOM 951 N N . ARG A 1 115 ? -3.737 13.934 11.103 1.00 96.75 115 ARG A N 1
ATOM 952 C CA . ARG A 1 115 ? -2.776 12.830 11.127 1.00 96.75 115 ARG A CA 1
ATOM 953 C C . ARG A 1 115 ? -2.991 11.932 12.338 1.00 96.75 115 ARG A C 1
ATOM 955 O O . ARG A 1 115 ? -3.153 12.409 13.461 1.00 96.75 115 ARG A O 1
ATOM 962 N N . LEU A 1 116 ? -2.907 10.627 12.106 1.00 96.69 116 LEU A N 1
ATOM 963 C CA . LEU A 1 116 ? -2.823 9.618 13.153 1.00 96.69 116 LEU A CA 1
ATOM 964 C C . LEU A 1 116 ? -1.625 8.703 12.897 1.00 96.69 116 LEU A C 1
ATOM 966 O O . LEU A 1 116 ? -1.385 8.261 11.776 1.00 96.69 116 LEU A O 1
ATOM 970 N N . GLU A 1 117 ? -0.882 8.413 13.958 1.00 95.88 117 GLU A N 1
ATOM 971 C CA . GLU A 1 117 ? 0.237 7.481 13.931 1.00 95.88 117 GLU A CA 1
ATOM 972 C C . GLU A 1 117 ? -0.014 6.341 14.917 1.00 95.88 117 GLU A C 1
ATOM 974 O O . GLU A 1 117 ? -0.285 6.558 16.102 1.00 95.88 117 GLU A O 1
ATOM 979 N N . ILE A 1 118 ? 0.062 5.114 14.412 1.00 95.44 118 ILE A N 1
ATOM 980 C CA . ILE A 1 118 ? -0.181 3.897 15.171 1.00 95.44 118 ILE A CA 1
ATOM 981 C C . ILE A 1 118 ? 1.080 3.042 15.138 1.00 95.44 118 ILE A C 1
ATOM 983 O O . ILE A 1 118 ? 1.520 2.613 14.079 1.00 95.44 118 ILE A O 1
ATOM 987 N N . LYS A 1 119 ? 1.662 2.784 16.307 1.00 94.75 119 LYS A N 1
ATOM 988 C CA . LYS A 1 119 ? 2.886 1.993 16.449 1.00 94.75 119 LYS A CA 1
ATOM 989 C C . LYS A 1 119 ? 2.696 0.894 17.478 1.00 94.75 119 LYS A C 1
ATOM 991 O O . LYS A 1 119 ? 2.080 1.151 18.513 1.00 94.75 119 LYS A O 1
ATOM 996 N N . ASP A 1 120 ? 3.257 -0.277 17.183 1.00 95.12 120 ASP A N 1
ATOM 997 C CA . ASP A 1 120 ? 3.334 -1.436 18.083 1.00 95.12 120 ASP A CA 1
ATOM 998 C C . ASP A 1 120 ? 1.969 -1.814 18.685 1.00 95.12 120 ASP A C 1
ATOM 1000 O O . ASP A 1 120 ? 1.809 -1.978 19.895 1.00 95.12 120 ASP A O 1
ATOM 1004 N N . ASP A 1 121 ? 0.943 -1.908 17.828 1.00 95.19 121 ASP A N 1
ATOM 1005 C CA . ASP A 1 121 ? -0.385 -2.353 18.244 1.00 95.19 121 ASP A CA 1
ATOM 1006 C C . ASP A 1 121 ? -0.728 -3.743 17.707 1.00 95.19 121 ASP A C 1
ATOM 1008 O O . ASP A 1 121 ? -1.195 -3.932 16.582 1.00 95.19 121 ASP A O 1
ATOM 1012 N N . LYS A 1 122 ? -0.558 -4.737 18.577 1.00 94.12 122 LYS A N 1
ATOM 1013 C CA . LYS A 1 122 ? -0.899 -6.137 18.301 1.00 94.12 122 LYS A CA 1
ATOM 1014 C C . LYS A 1 122 ? -2.409 -6.388 18.263 1.00 94.12 122 LYS A C 1
ATOM 1016 O O . LYS A 1 122 ? -2.835 -7.398 17.703 1.00 94.12 122 LYS A O 1
ATOM 1021 N N . GLU A 1 123 ? -3.216 -5.495 18.834 1.00 94.25 123 GLU A N 1
ATOM 1022 C CA . GLU A 1 123 ? -4.679 -5.587 18.822 1.00 94.25 123 GLU A CA 1
ATOM 1023 C C . GLU A 1 123 ? -5.314 -4.882 17.614 1.00 94.25 123 GLU A C 1
ATOM 1025 O O . GLU A 1 123 ? -6.514 -5.057 17.371 1.00 94.25 123 GLU A O 1
ATOM 1030 N N . LEU A 1 124 ? -4.544 -4.096 16.852 1.00 94.75 124 LEU A N 1
ATOM 1031 C CA . LEU A 1 124 ? -5.040 -3.400 15.669 1.00 94.75 124 LEU A CA 1
ATOM 1032 C C . LEU A 1 124 ? -5.362 -4.403 14.556 1.00 94.75 124 LEU A C 1
ATOM 1034 O O . LEU A 1 124 ? -4.504 -5.166 14.109 1.00 94.75 124 LEU A O 1
ATOM 1038 N N . LYS A 1 125 ? -6.613 -4.380 14.098 1.00 93.00 125 LYS A N 1
ATOM 1039 C CA . LYS A 1 125 ? -7.149 -5.276 13.066 1.00 93.00 125 LYS A CA 1
ATOM 1040 C C . LYS A 1 125 ? -7.559 -4.514 11.815 1.00 93.00 125 LYS A C 1
ATOM 1042 O O . LYS A 1 125 ? -7.341 -5.009 10.715 1.00 93.00 125 LYS A O 1
ATOM 1047 N N . ASP A 1 126 ? -8.125 -3.322 11.971 1.00 93.50 126 ASP A N 1
ATOM 1048 C CA . ASP A 1 126 ? -8.510 -2.432 10.876 1.00 93.50 126 ASP A CA 1
ATOM 1049 C C . ASP A 1 126 ? -8.698 -0.992 11.366 1.00 93.50 126 ASP A C 1
ATOM 1051 O O . ASP A 1 126 ? -8.336 -0.657 12.492 1.00 93.50 126 ASP A O 1
ATOM 1055 N N . PHE A 1 127 ? -9.243 -0.144 10.494 1.00 94.06 127 PHE A N 1
ATOM 1056 C CA . PHE A 1 127 ? -9.278 1.304 10.655 1.00 94.06 127 PHE A CA 1
ATOM 1057 C C . PHE A 1 127 ? -10.691 1.872 10.710 1.00 94.06 127 PHE A C 1
ATOM 1059 O O . PHE A 1 127 ? -10.858 3.074 10.538 1.00 94.06 127 PHE A O 1
ATOM 1066 N N . LYS A 1 128 ? -11.721 1.057 10.969 1.00 92.69 128 LYS A N 1
ATOM 1067 C CA . LYS A 1 128 ? -13.100 1.568 10.998 1.00 92.69 128 LYS A CA 1
ATOM 1068 C C . LYS A 1 128 ? -13.279 2.675 12.038 1.00 92.69 128 LYS A C 1
ATOM 1070 O O . LYS A 1 128 ? -13.932 3.680 11.782 1.00 92.69 128 LYS A O 1
ATOM 1075 N N . PHE A 1 129 ? -12.636 2.531 13.196 1.00 94.56 129 PHE A N 1
ATOM 1076 C CA . PHE A 1 129 ? -12.650 3.549 14.246 1.00 94.56 129 PHE A CA 1
ATOM 1077 C C . PHE A 1 129 ? -12.086 4.906 13.784 1.00 94.56 129 PHE A C 1
ATOM 1079 O O . PHE A 1 129 ? -12.440 5.935 14.356 1.00 94.56 129 PHE A O 1
ATOM 1086 N N . VAL A 1 130 ? -11.245 4.929 12.741 1.00 9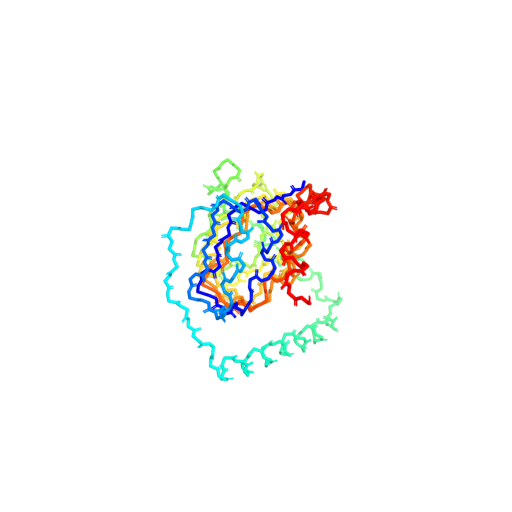4.56 130 VAL A N 1
ATOM 1087 C CA . VAL A 1 130 ? -10.661 6.159 12.193 1.00 94.56 130 VAL A CA 1
ATOM 1088 C C . VAL A 1 130 ? -11.734 7.059 11.568 1.00 94.56 130 VAL A C 1
ATOM 1090 O O . VAL A 1 130 ? -11.555 8.269 11.570 1.00 94.56 130 VAL A O 1
ATOM 1093 N N . GLU A 1 131 ? -12.896 6.525 11.162 1.00 93.56 131 GLU A N 1
ATOM 1094 C CA . GLU A 1 131 ? -14.051 7.326 10.706 1.00 93.56 131 GLU A CA 1
ATOM 1095 C C . GLU A 1 131 ? -14.590 8.285 11.781 1.00 93.56 131 GLU A C 1
ATOM 1097 O O . GLU A 1 131 ? -15.309 9.233 11.472 1.00 93.56 131 GLU A O 1
ATOM 1102 N N . LYS A 1 132 ? -14.273 8.043 13.060 1.00 95.12 132 LYS A N 1
ATOM 1103 C CA . LYS A 1 132 ? -14.655 8.926 14.173 1.00 95.12 132 LYS A CA 1
ATOM 1104 C C . LYS A 1 132 ? -13.747 10.143 14.309 1.00 95.12 132 LYS A C 1
ATOM 1106 O O . LYS A 1 132 ? -14.037 11.029 15.109 1.00 95.12 132 LYS A O 1
ATOM 1111 N N . PHE A 1 133 ? -12.676 10.197 13.528 1.00 93.56 133 PHE A N 1
ATOM 1112 C CA . PHE A 1 133 ? -11.721 11.287 13.502 1.00 93.56 133 PHE A CA 1
ATOM 1113 C C . PHE A 1 133 ? -11.675 11.905 12.102 1.00 93.56 133 PHE A C 1
ATOM 1115 O O . PHE A 1 133 ? -11.899 11.234 11.097 1.00 93.56 133 PHE A O 1
ATOM 1122 N N . ASN A 1 134 ? -11.324 13.187 12.009 1.00 93.25 134 ASN A N 1
ATOM 1123 C CA . ASN A 1 134 ? -11.124 13.849 10.718 1.00 93.25 134 ASN A CA 1
ATOM 1124 C C . ASN A 1 134 ? -9.702 13.599 10.179 1.00 93.25 134 ASN A C 1
ATOM 1126 O O . ASN A 1 134 ? -8.926 14.532 9.977 1.00 93.25 134 ASN A O 1
ATOM 1130 N N . ILE A 1 135 ? -9.334 12.325 10.029 1.00 96.06 135 ILE A N 1
ATOM 1131 C CA . ILE A 1 135 ? -7.996 11.901 9.600 1.00 96.06 135 ILE A CA 1
ATOM 1132 C C . ILE A 1 135 ? -7.965 11.728 8.092 1.00 96.06 135 ILE A C 1
ATOM 1134 O O . ILE A 1 135 ? -8.803 11.033 7.530 1.00 96.06 135 ILE A O 1
ATOM 1138 N N . THR A 1 136 ? -6.952 12.299 7.453 1.00 97.31 136 THR A N 1
ATOM 1139 C CA . THR A 1 136 ? -6.632 12.051 6.039 1.00 97.31 136 THR A CA 1
ATOM 1140 C C . THR A 1 136 ? -5.285 11.350 5.877 1.00 97.31 136 THR A C 1
ATOM 1142 O O . THR A 1 136 ? -5.021 10.778 4.823 1.00 97.31 136 THR A O 1
ATOM 1145 N N . THR A 1 137 ? -4.448 11.377 6.919 1.00 97.62 137 THR A N 1
ATOM 1146 C CA . THR A 1 137 ? -3.078 10.865 6.898 1.00 97.62 137 THR A CA 1
ATOM 1147 C C . THR A 1 137 ? -2.873 9.838 8.003 1.00 97.62 137 THR A C 1
ATOM 1149 O O . THR A 1 137 ? -3.007 10.151 9.188 1.00 97.62 137 THR A O 1
ATOM 1152 N N . LEU A 1 138 ? -2.509 8.618 7.624 1.00 96.88 138 LEU A N 1
ATOM 1153 C CA . LEU A 1 138 ? -2.334 7.504 8.543 1.00 96.88 138 LEU A CA 1
ATOM 1154 C C . LEU A 1 138 ? -0.951 6.868 8.377 1.00 96.88 138 LEU A C 1
ATOM 1156 O O . LEU A 1 138 ? -0.577 6.468 7.276 1.00 96.88 138 LEU A O 1
ATOM 1160 N N . TYR A 1 139 ? -0.230 6.745 9.493 1.00 95.81 139 TYR A N 1
ATOM 1161 C CA . TYR A 1 139 ? 1.052 6.044 9.588 1.00 95.81 139 TYR A CA 1
ATOM 1162 C C . TYR A 1 139 ? 0.912 4.840 10.515 1.00 95.81 139 TYR A C 1
ATOM 1164 O O . TYR A 1 139 ? 0.363 4.979 11.611 1.00 95.81 139 TYR A O 1
ATOM 1172 N N . ILE A 1 140 ? 1.376 3.660 10.098 1.00 94.12 140 ILE A N 1
ATOM 1173 C CA . ILE A 1 140 ? 1.162 2.415 10.855 1.00 94.12 140 ILE A CA 1
ATOM 1174 C C . ILE A 1 140 ? 2.433 1.579 10.887 1.00 94.12 140 ILE A C 1
ATOM 1176 O O . ILE A 1 140 ? 2.870 1.109 9.855 1.00 94.12 140 ILE A O 1
ATOM 1180 N N . SER A 1 141 ? 2.976 1.245 12.048 1.00 94.50 141 SER A N 1
ATOM 1181 C CA . SER A 1 141 ? 4.082 0.287 12.091 1.00 94.50 141 SER A CA 1
ATOM 1182 C C . SER A 1 141 ? 3.979 -0.721 13.218 1.00 94.50 141 SER A C 1
ATOM 1184 O O . SER A 1 141 ? 3.331 -0.490 14.239 1.00 94.50 141 SER A O 1
ATOM 1186 N N . TRP A 1 142 ? 4.593 -1.887 13.005 1.00 94.50 142 TRP A N 1
ATOM 1187 C CA . TRP A 1 142 ? 4.592 -2.996 13.964 1.00 94.50 142 TRP A CA 1
ATOM 1188 C C . TRP A 1 142 ? 3.177 -3.431 14.397 1.00 94.50 142 TRP A C 1
ATOM 1190 O O . TRP A 1 142 ? 2.923 -3.708 15.566 1.00 94.50 142 TRP A O 1
ATOM 1200 N N . CYS A 1 143 ? 2.236 -3.493 13.449 1.00 95.69 143 CYS A N 1
ATOM 1201 C CA . CYS A 1 143 ? 0.849 -3.907 13.688 1.00 95.69 143 CYS A CA 1
ATOM 1202 C C . CYS A 1 143 ? 0.548 -5.234 12.957 1.00 95.69 143 CYS A C 1
ATOM 1204 O O . CYS A 1 143 ? 0.023 -5.221 11.844 1.00 95.69 143 CYS A O 1
ATOM 1206 N N . PRO A 1 144 ? 0.881 -6.402 13.541 1.00 92.94 144 PRO A N 1
ATOM 1207 C CA . PRO A 1 144 ? 0.936 -7.686 12.822 1.00 92.94 144 PRO A CA 1
ATOM 1208 C C . PRO A 1 144 ? -0.420 -8.219 12.320 1.00 92.94 144 PRO A C 1
ATOM 1210 O O . PRO A 1 144 ? -0.479 -9.067 11.426 1.00 92.94 144 PRO A O 1
ATOM 1213 N N . ASN A 1 145 ? -1.525 -7.751 12.903 1.00 92.44 145 ASN A N 1
ATOM 1214 C CA . ASN A 1 145 ? -2.870 -8.268 12.633 1.00 92.44 145 ASN A CA 1
ATOM 1215 C C . ASN A 1 145 ? -3.702 -7.368 11.710 1.00 92.44 145 ASN A C 1
ATOM 1217 O O . ASN A 1 145 ? -4.861 -7.680 11.435 1.00 92.44 145 ASN A O 1
ATOM 1221 N N . VAL A 1 146 ? -3.120 -6.278 11.210 1.00 94.12 146 VAL A N 1
ATOM 1222 C CA . VAL A 1 146 ? -3.862 -5.232 10.509 1.00 94.12 146 VAL A CA 1
ATOM 1223 C C . VAL A 1 146 ? -4.264 -5.630 9.085 1.00 94.12 146 VAL A C 1
ATOM 1225 O O . VAL A 1 146 ? -3.529 -6.336 8.389 1.00 94.12 146 VAL A O 1
ATOM 1228 N N . ARG A 1 147 ? -5.449 -5.198 8.643 1.00 93.12 147 ARG A N 1
ATOM 1229 C CA . ARG A 1 147 ? -6.030 -5.425 7.308 1.00 93.12 147 ARG A CA 1
ATOM 1230 C C . ARG A 1 147 ? -6.770 -4.167 6.826 1.00 93.12 147 ARG A C 1
ATOM 1232 O O . ARG A 1 147 ? -7.294 -3.406 7.634 1.00 93.12 147 ARG A O 1
ATOM 1239 N N . PHE A 1 148 ? -6.876 -3.977 5.507 1.00 94.06 148 PHE A N 1
ATOM 1240 C CA . PHE A 1 148 ? -7.439 -2.754 4.897 1.00 94.06 148 PHE A CA 1
ATOM 1241 C C . PHE A 1 148 ? -8.919 -2.839 4.484 1.00 94.06 148 PHE A C 1
ATOM 1243 O O . PHE A 1 148 ? -9.471 -1.909 3.908 1.00 94.06 148 PHE A O 1
ATOM 1250 N N . TRP A 1 149 ? -9.610 -3.933 4.794 1.00 88.75 149 TRP A N 1
ATOM 1251 C CA . TRP A 1 149 ? -11.022 -4.160 4.445 1.00 88.75 149 TRP A CA 1
ATOM 1252 C C . TRP A 1 149 ? -12.041 -3.127 4.972 1.00 88.75 149 TRP A C 1
ATOM 1254 O O . TRP A 1 149 ? -13.150 -3.055 4.434 1.00 88.75 149 TRP A O 1
ATOM 1264 N N . ARG A 1 150 ? -11.675 -2.332 5.990 1.00 90.94 150 ARG A N 1
ATOM 1265 C CA . ARG A 1 150 ? -12.486 -1.257 6.595 1.00 90.94 150 ARG A CA 1
ATOM 1266 C C . ARG A 1 150 ? -11.695 0.056 6.709 1.00 90.94 150 ARG A C 1
ATOM 1268 O O . ARG A 1 150 ? -11.783 0.750 7.716 1.00 90.94 150 ARG A O 1
ATOM 1275 N N . THR A 1 151 ? -10.862 0.357 5.711 1.00 94.44 151 THR A N 1
ATOM 1276 C CA . THR A 1 151 ? -10.158 1.645 5.642 1.00 94.44 151 THR A CA 1
ATOM 1277 C C . THR A 1 151 ? -11.124 2.756 5.208 1.00 94.44 151 THR A C 1
ATOM 1279 O O . THR A 1 151 ? -11.818 2.576 4.203 1.00 94.44 151 THR A O 1
ATOM 1282 N N . PRO A 1 152 ? -11.177 3.899 5.916 1.00 94.06 152 PRO A N 1
ATOM 1283 C CA . PRO A 1 152 ? -12.035 5.020 5.541 1.00 94.06 152 PRO A CA 1
ATOM 1284 C C . PRO A 1 152 ? -11.662 5.621 4.181 1.00 94.06 152 PRO A C 1
ATOM 1286 O O . PRO A 1 152 ? -10.487 5.767 3.848 1.00 94.06 152 PRO A O 1
ATOM 1289 N N . ASN A 1 153 ? -12.663 6.022 3.395 1.00 92.56 153 ASN A N 1
ATOM 1290 C CA . ASN A 1 153 ? -12.451 6.544 2.037 1.00 92.56 153 ASN A CA 1
ATOM 1291 C C . ASN A 1 153 ? -11.891 7.985 1.999 1.00 92.56 153 ASN A C 1
ATOM 1293 O O . ASN A 1 153 ? -11.489 8.460 0.943 1.00 92.56 153 ASN A O 1
ATOM 1297 N N . ASN A 1 154 ? -11.877 8.701 3.128 1.00 93.81 154 ASN A N 1
ATOM 1298 C CA . ASN A 1 154 ? -11.310 10.051 3.238 1.00 93.81 154 ASN A CA 1
ATOM 1299 C C . ASN A 1 154 ? -9.784 10.059 3.441 1.00 93.81 154 ASN A C 1
ATOM 1301 O O . ASN A 1 154 ? -9.183 11.133 3.454 1.00 93.81 154 ASN A O 1
ATOM 1305 N N . ILE A 1 155 ? -9.155 8.890 3.593 1.00 97.44 155 ILE A N 1
ATOM 1306 C CA . ILE A 1 155 ? -7.699 8.775 3.665 1.00 97.44 155 ILE A CA 1
ATOM 1307 C C . ILE A 1 155 ? -7.094 9.118 2.300 1.00 97.44 155 ILE A C 1
ATOM 1309 O O . ILE A 1 155 ? -7.431 8.516 1.282 1.00 97.44 155 ILE A O 1
ATOM 1313 N N . THR A 1 156 ? -6.175 10.079 2.293 1.00 97.50 156 THR A N 1
ATOM 1314 C CA . THR A 1 156 ? -5.408 10.494 1.111 1.00 97.50 156 THR A CA 1
ATOM 1315 C C . THR A 1 156 ? -3.955 10.037 1.192 1.00 97.50 156 THR A C 1
ATOM 1317 O O . THR A 1 156 ? -3.330 9.807 0.157 1.00 97.50 156 THR A O 1
ATOM 1320 N N . VAL A 1 157 ? -3.432 9.837 2.406 1.00 97.94 157 VAL A N 1
ATOM 1321 C CA . VAL A 1 157 ? -2.075 9.349 2.661 1.00 97.94 157 VAL A CA 1
ATOM 1322 C C . VAL A 1 157 ? -2.132 8.169 3.624 1.00 97.94 157 VAL A C 1
ATOM 1324 O O . VAL A 1 157 ? -2.558 8.303 4.770 1.00 97.94 157 VAL A O 1
ATOM 1327 N N . LEU A 1 158 ? -1.671 7.016 3.156 1.00 96.62 158 LEU A N 1
ATOM 1328 C CA . LEU A 1 158 ? -1.447 5.820 3.957 1.00 96.62 158 LEU A CA 1
ATOM 1329 C C . LEU A 1 158 ? -0.000 5.395 3.747 1.00 96.62 158 LEU A C 1
ATOM 1331 O O . LEU A 1 158 ? 0.296 4.675 2.800 1.00 96.62 158 LEU A O 1
ATOM 1335 N N . GLU A 1 159 ? 0.905 5.879 4.585 1.00 90.06 159 GLU A N 1
ATOM 1336 C CA . GLU A 1 159 ? 2.345 5.724 4.380 1.00 90.06 159 GLU A CA 1
ATOM 1337 C C . GLU A 1 159 ? 3.011 5.061 5.587 1.00 90.06 159 GLU A C 1
ATOM 1339 O O . GLU A 1 159 ? 2.429 4.940 6.664 1.00 90.06 159 GLU A O 1
ATOM 1344 N N . ASP A 1 160 ? 4.237 4.583 5.383 1.00 84.69 160 ASP A N 1
ATOM 1345 C CA . ASP A 1 160 ? 5.039 3.894 6.386 1.00 84.69 160 ASP A CA 1
ATOM 1346 C C . ASP A 1 160 ? 4.337 2.690 7.015 1.00 84.69 160 ASP A C 1
ATOM 1348 O O . ASP A 1 160 ? 4.585 2.381 8.178 1.00 84.69 160 ASP A O 1
ATOM 1352 N N . VAL A 1 161 ? 3.515 1.963 6.247 1.00 90.62 161 VAL A N 1
ATOM 1353 C CA . VAL A 1 161 ? 2.939 0.699 6.713 1.00 90.62 161 VAL A CA 1
ATOM 1354 C C . VAL A 1 161 ? 3.994 -0.403 6.719 1.00 90.62 161 VAL A C 1
ATOM 1356 O O . VAL A 1 161 ? 4.033 -1.215 5.803 1.00 90.62 161 VAL A O 1
ATOM 1359 N N . TYR A 1 162 ? 4.864 -0.439 7.728 1.00 90.06 162 TYR A N 1
ATOM 1360 C CA . TYR A 1 162 ? 6.013 -1.352 7.773 1.00 90.06 162 TYR A CA 1
ATOM 1361 C C . TYR A 1 162 ? 6.027 -2.273 9.000 1.00 90.06 162 TYR A C 1
ATOM 1363 O O . TYR A 1 162 ? 5.443 -1.975 10.046 1.00 90.06 162 TYR A O 1
ATOM 1371 N N . TYR A 1 163 ? 6.681 -3.435 8.871 1.00 90.75 163 TYR A N 1
ATOM 1372 C CA . TYR A 1 163 ? 6.726 -4.490 9.899 1.00 90.75 163 TYR A CA 1
ATOM 1373 C C . TYR A 1 163 ? 5.336 -4.959 10.377 1.00 90.75 163 TYR A C 1
ATOM 1375 O O . TYR A 1 163 ? 5.163 -5.379 11.521 1.00 90.75 163 TYR A O 1
ATOM 1383 N N . CYS A 1 164 ? 4.329 -4.914 9.502 1.00 93.44 164 CYS A N 1
ATOM 1384 C CA . CYS A 1 164 ? 2.966 -5.361 9.808 1.00 93.44 164 CYS A CA 1
ATOM 1385 C C . CYS A 1 164 ? 2.695 -6.805 9.350 1.00 93.44 164 CYS A C 1
ATOM 1387 O O . CYS A 1 164 ? 1.609 -7.337 9.566 1.00 93.44 164 CYS A O 1
ATOM 1389 N N . GLY A 1 165 ? 3.670 -7.457 8.707 1.00 91.25 165 GLY A N 1
ATOM 1390 C CA . GLY A 1 165 ? 3.538 -8.834 8.229 1.00 91.25 165 GLY A CA 1
ATOM 1391 C C . GLY A 1 165 ? 2.453 -9.007 7.160 1.00 91.25 165 GLY A C 1
ATOM 1392 O O . GLY A 1 165 ? 1.925 -10.111 7.002 1.00 91.25 165 GLY A O 1
ATOM 1393 N N . LEU A 1 166 ? 2.102 -7.935 6.440 1.00 92.62 166 LEU A N 1
ATOM 1394 C CA . LEU A 1 166 ? 1.033 -7.954 5.445 1.00 92.62 166 LEU A CA 1
ATOM 1395 C C . LEU A 1 166 ? 1.358 -8.949 4.332 1.00 92.62 166 LEU A C 1
ATOM 1397 O O . LEU A 1 166 ? 2.444 -8.918 3.764 1.00 92.62 166 LEU A O 1
ATOM 1401 N N . LYS A 1 167 ? 0.397 -9.818 4.009 1.00 90.12 167 LYS A N 1
ATOM 1402 C CA . LYS A 1 167 ? 0.450 -10.711 2.835 1.00 90.12 167 LYS A CA 1
ATOM 1403 C C . LYS A 1 167 ? -0.430 -10.223 1.684 1.00 90.12 167 LYS A C 1
ATOM 1405 O O . LYS A 1 167 ? -0.291 -10.675 0.555 1.00 90.12 167 LYS A O 1
ATOM 1410 N N . SER A 1 168 ? -1.366 -9.329 1.984 1.00 90.94 168 SER A N 1
ATOM 1411 C CA . SER A 1 168 ? -2.321 -8.766 1.039 1.00 90.94 168 SER A CA 1
ATOM 1412 C C . SER A 1 168 ? -2.695 -7.363 1.486 1.00 90.94 168 SER A C 1
ATOM 1414 O O . SER A 1 168 ? -2.774 -7.100 2.690 1.00 90.94 168 SER A O 1
ATOM 1416 N N . VAL A 1 169 ? -2.966 -6.499 0.510 1.00 95.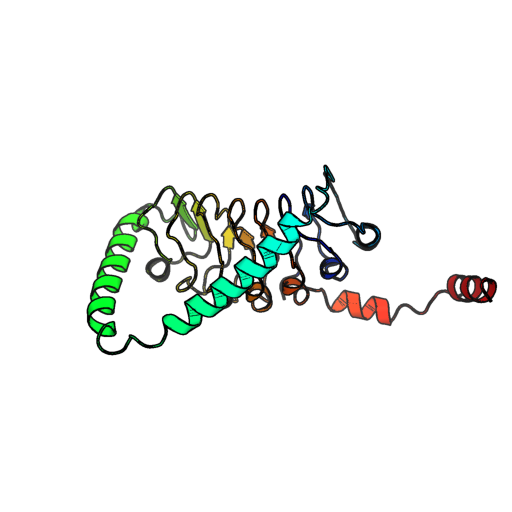06 169 VAL A N 1
ATOM 1417 C CA . VAL A 1 169 ? -3.475 -5.143 0.730 1.00 95.06 169 VAL A CA 1
ATOM 1418 C C . VAL A 1 169 ? -4.929 -4.973 0.265 1.00 95.06 169 VAL A C 1
ATOM 1420 O O . VAL A 1 169 ? -5.419 -3.854 0.163 1.00 95.06 169 VAL A O 1
ATOM 1423 N N . ARG A 1 170 ? -5.650 -6.080 0.023 1.00 93.25 170 ARG A N 1
ATOM 1424 C CA . ARG A 1 170 ? -7.074 -6.052 -0.354 1.00 93.25 170 ARG A CA 1
ATOM 1425 C C . ARG A 1 170 ? -7.922 -5.256 0.641 1.00 93.25 170 ARG A C 1
ATOM 1427 O O . ARG A 1 170 ? -7.687 -5.274 1.852 1.00 93.25 170 ARG A O 1
ATOM 1434 N N . GLY A 1 171 ? -8.940 -4.592 0.111 1.00 92.50 171 GLY A N 1
ATOM 1435 C CA . GLY A 1 171 ? -9.738 -3.578 0.785 1.00 92.50 171 GLY A CA 1
ATOM 1436 C C . GLY A 1 171 ? -9.280 -2.159 0.456 1.00 92.50 171 GLY A C 1
ATOM 1437 O O . GLY A 1 171 ? -10.114 -1.252 0.455 1.00 92.50 171 GLY A O 1
ATOM 1438 N N . ILE A 1 172 ? -7.997 -1.965 0.113 1.00 95.88 172 ILE A N 1
ATOM 1439 C CA . ILE A 1 172 ? -7.471 -0.641 -0.230 1.00 95.88 172 ILE A CA 1
ATOM 1440 C C . ILE A 1 172 ? -8.107 -0.077 -1.503 1.00 95.88 172 ILE A C 1
ATOM 1442 O O . ILE A 1 172 ? -8.279 1.132 -1.596 1.00 95.88 172 ILE A O 1
ATOM 1446 N N . GLU A 1 173 ? -8.562 -0.928 -2.430 1.00 94.56 173 GLU A N 1
ATOM 1447 C CA . GLU A 1 173 ? -9.236 -0.543 -3.678 1.00 94.56 173 GLU A CA 1
ATOM 1448 C C . GLU A 1 173 ? -10.497 0.312 -3.481 1.00 94.56 173 GLU A C 1
ATOM 1450 O O . GLU A 1 173 ? -10.994 0.916 -4.437 1.00 94.56 173 GLU A O 1
ATOM 1455 N N . LYS A 1 174 ? -11.036 0.358 -2.256 1.00 95.19 174 LYS A N 1
ATOM 1456 C CA . LYS A 1 174 ? -12.191 1.182 -1.883 1.00 95.19 174 LYS A CA 1
ATOM 1457 C C . LYS A 1 174 ? -11.820 2.632 -1.569 1.00 95.19 174 LYS A C 1
ATOM 1459 O O . LYS A 1 174 ? -12.703 3.482 -1.617 1.00 95.19 174 LYS A O 1
ATOM 1464 N N . VAL A 1 175 ? -10.551 2.918 -1.272 1.00 96.31 175 VAL A N 1
ATOM 1465 C CA . VAL A 1 175 ? -10.053 4.246 -0.877 1.00 96.31 175 VAL A CA 1
ATOM 1466 C C . VAL A 1 175 ? -9.676 5.043 -2.128 1.00 96.31 175 VAL A C 1
ATOM 1468 O O . VAL A 1 175 ? -8.509 5.267 -2.435 1.00 96.31 175 VAL A O 1
ATOM 1471 N N . LYS A 1 176 ? -10.678 5.448 -2.913 1.00 94.81 176 LYS A N 1
ATOM 1472 C CA . LYS A 1 176 ? -10.477 6.047 -4.249 1.00 94.81 176 LYS A CA 1
ATOM 1473 C C . LYS A 1 176 ? -9.750 7.398 -4.217 1.00 94.81 176 LYS A C 1
ATOM 1475 O O . LYS A 1 176 ? -9.218 7.825 -5.239 1.00 94.81 176 LYS A O 1
ATOM 1480 N N . GLN A 1 177 ? -9.742 8.066 -3.065 1.00 95.12 177 GLN A N 1
ATOM 1481 C CA . GLN A 1 177 ? -9.071 9.352 -2.841 1.00 95.12 177 GLN A CA 1
ATOM 1482 C C . GLN A 1 177 ? -7.569 9.212 -2.547 1.00 95.12 177 GLN A C 1
ATOM 1484 O O . GLN A 1 177 ? -6.888 10.227 -2.415 1.00 95.12 177 GLN A O 1
ATOM 1489 N N . LEU A 1 178 ? -7.051 7.986 -2.414 1.00 96.81 178 LEU A N 1
ATOM 1490 C CA . LEU A 1 178 ? -5.674 7.748 -2.002 1.00 96.81 178 LE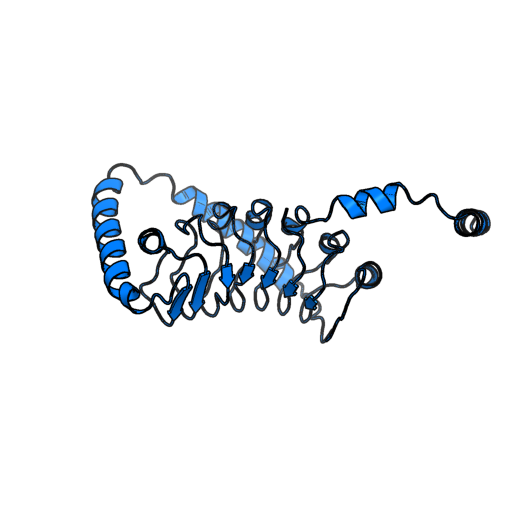U A CA 1
ATOM 1491 C C . LEU A 1 178 ? -4.676 8.296 -3.032 1.00 96.81 178 LEU A C 1
ATOM 1493 O O . LEU A 1 178 ? -4.755 7.976 -4.219 1.00 96.81 178 LEU A O 1
ATOM 1497 N N . GLN A 1 179 ? -3.737 9.109 -2.551 1.00 97.00 179 GLN A N 1
ATOM 1498 C CA . GLN A 1 179 ? -2.682 9.756 -3.335 1.00 97.00 179 GLN A CA 1
ATOM 1499 C C . GLN A 1 179 ? -1.312 9.164 -3.011 1.00 97.00 179 GLN A C 1
ATOM 1501 O O . GLN A 1 179 ? -0.530 8.882 -3.917 1.00 97.00 179 GLN A O 1
ATOM 1506 N N . THR A 1 180 ? -1.059 8.900 -1.729 1.00 97.38 180 THR A N 1
ATOM 1507 C CA . THR A 1 180 ? 0.182 8.280 -1.259 1.00 97.38 180 THR A CA 1
ATOM 1508 C C . THR A 1 180 ? -0.126 6.949 -0.595 1.00 97.38 180 THR A C 1
ATOM 1510 O O . THR A 1 180 ? -0.902 6.895 0.362 1.00 97.38 180 THR A O 1
ATOM 1513 N N . LEU A 1 181 ? 0.508 5.885 -1.086 1.00 97.56 181 LEU A N 1
ATOM 1514 C CA . LEU A 1 181 ? 0.418 4.545 -0.517 1.00 97.56 181 LEU A CA 1
ATOM 1515 C C . LEU A 1 181 ? 1.816 3.978 -0.263 1.00 97.56 181 LEU A C 1
ATOM 1517 O O . LEU A 1 181 ? 2.597 3.789 -1.189 1.00 97.56 181 LEU A O 1
ATOM 1521 N N . GLY A 1 182 ? 2.115 3.665 0.992 1.00 97.12 182 GLY A N 1
ATOM 1522 C CA . GLY A 1 182 ? 3.375 3.084 1.425 1.00 97.12 182 GLY A CA 1
ATOM 1523 C C . GLY A 1 182 ? 3.151 1.868 2.316 1.00 97.12 182 GLY A C 1
ATOM 1524 O O . GLY A 1 182 ? 2.663 2.017 3.431 1.00 97.12 182 GLY A O 1
ATOM 1525 N N . PHE A 1 183 ? 3.545 0.678 1.862 1.00 96.50 183 PHE A N 1
ATOM 1526 C CA . PHE A 1 183 ? 3.490 -0.564 2.649 1.00 96.50 183 PHE A CA 1
ATOM 1527 C C . PHE A 1 183 ? 4.795 -1.364 2.583 1.00 96.50 183 PHE A C 1
ATOM 1529 O O . PHE A 1 183 ? 4.807 -2.594 2.456 1.00 96.50 183 PHE A O 1
ATOM 1536 N N . LYS A 1 184 ? 5.917 -0.649 2.669 1.00 93.31 184 LYS A N 1
ATOM 1537 C CA . LYS A 1 184 ? 7.249 -1.250 2.620 1.00 93.31 184 LYS A CA 1
ATOM 1538 C C . LYS A 1 184 ? 7.501 -2.247 3.751 1.00 93.31 184 LYS A C 1
ATOM 1540 O O . LYS A 1 184 ? 6.922 -2.125 4.824 1.00 93.31 184 LYS A O 1
ATOM 1545 N N . ILE A 1 185 ? 8.429 -3.178 3.551 1.00 93.19 185 ILE A N 1
ATOM 1546 C CA . ILE A 1 185 ? 8.869 -4.147 4.572 1.00 93.19 185 ILE A CA 1
ATOM 1547 C C . ILE A 1 185 ? 7.679 -4.984 5.072 1.00 93.19 185 ILE A C 1
ATOM 1549 O O . ILE A 1 185 ? 7.288 -4.964 6.246 1.00 93.19 185 ILE A O 1
ATOM 1553 N N . ASN A 1 186 ? 7.077 -5.713 4.133 1.00 92.44 186 ASN A N 1
ATOM 1554 C CA . ASN A 1 186 ? 6.011 -6.685 4.360 1.00 92.44 186 ASN A CA 1
ATOM 1555 C C . ASN A 1 186 ? 6.243 -7.936 3.486 1.00 92.44 186 ASN A C 1
ATOM 1557 O O . ASN A 1 186 ? 7.354 -8.219 3.054 1.00 92.44 186 ASN A O 1
ATOM 1561 N N . ASN A 1 187 ? 5.211 -8.757 3.287 1.00 90.75 187 ASN A N 1
ATOM 1562 C CA . ASN A 1 187 ? 5.256 -9.984 2.491 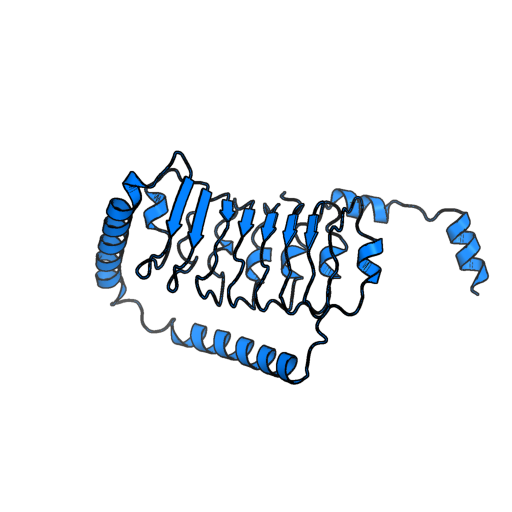1.00 90.75 187 ASN A CA 1
ATOM 1563 C C . ASN A 1 187 ? 4.172 -9.978 1.398 1.00 90.75 187 ASN A C 1
ATOM 1565 O O . ASN A 1 187 ? 3.575 -11.020 1.113 1.00 90.75 187 ASN A O 1
ATOM 1569 N N . VAL A 1 188 ? 3.858 -8.808 0.836 1.00 93.00 188 VAL A N 1
ATOM 1570 C CA . VAL A 1 188 ? 2.819 -8.657 -0.191 1.00 93.00 188 VAL A CA 1
ATOM 1571 C C . VAL A 1 188 ? 3.335 -9.194 -1.523 1.00 93.00 188 VAL A C 1
ATOM 1573 O O . VAL A 1 188 ? 4.457 -8.895 -1.920 1.00 93.00 188 VAL A O 1
ATOM 1576 N N . VAL A 1 189 ? 2.504 -9.990 -2.199 1.00 89.50 189 VAL A N 1
ATOM 1577 C CA . VAL A 1 189 ? 2.800 -10.574 -3.522 1.00 89.50 189 VAL A CA 1
ATOM 1578 C C . VAL A 1 189 ? 1.869 -10.000 -4.591 1.00 89.50 189 VAL A C 1
ATOM 1580 O O . VAL A 1 189 ? 2.317 -9.615 -5.664 1.00 89.50 189 VAL A O 1
ATOM 1583 N N . ASP A 1 190 ? 0.571 -9.931 -4.283 1.00 90.38 190 ASP A N 1
ATOM 1584 C CA . ASP A 1 190 ? -0.482 -9.482 -5.196 1.00 90.38 190 ASP A CA 1
ATOM 1585 C C . ASP A 1 190 ? -0.897 -8.037 -4.884 1.00 90.38 190 ASP A C 1
ATOM 1587 O O . ASP A 1 190 ? -1.397 -7.741 -3.792 1.00 90.38 190 ASP A O 1
ATOM 1591 N N . ILE A 1 191 ? -0.706 -7.158 -5.870 1.00 95.19 191 ILE A N 1
ATOM 1592 C CA . ILE A 1 191 ? -1.115 -5.747 -5.858 1.00 95.19 191 ILE A CA 1
ATOM 1593 C C . ILE A 1 191 ? -2.159 -5.432 -6.942 1.00 95.19 191 ILE A C 1
ATOM 1595 O O . ILE A 1 191 ? -2.380 -4.271 -7.278 1.00 95.19 191 ILE A O 1
ATOM 1599 N N . SER A 1 192 ? -2.846 -6.441 -7.484 1.00 94.06 192 SER A N 1
ATOM 1600 C CA . SER A 1 192 ? -3.875 -6.275 -8.523 1.00 94.06 192 SER A CA 1
ATOM 1601 C C . SER A 1 192 ? -4.997 -5.308 -8.137 1.00 94.06 192 SER A C 1
ATOM 1603 O O . SER A 1 192 ? -5.598 -4.677 -9.004 1.00 94.06 192 SER A O 1
ATOM 1605 N N . CYS A 1 193 ? -5.258 -5.136 -6.839 1.00 94.06 193 CYS A N 1
ATOM 1606 C CA . CYS A 1 193 ? -6.220 -4.168 -6.320 1.00 94.06 193 CYS A CA 1
ATOM 1607 C C . CYS A 1 193 ? -5.814 -2.701 -6.557 1.00 94.06 193 CYS A C 1
ATOM 1609 O O . CYS A 1 193 ? -6.666 -1.826 -6.448 1.00 94.06 193 CYS A O 1
ATOM 1611 N N . LEU A 1 194 ? -4.555 -2.396 -6.903 1.00 95.31 194 LEU A N 1
ATOM 1612 C CA . LEU A 1 194 ? -4.114 -1.019 -7.163 1.00 95.31 194 LEU A CA 1
ATOM 1613 C C . LEU A 1 194 ? -4.665 -0.438 -8.474 1.00 95.31 194 LEU A C 1
ATOM 1615 O O . LEU A 1 194 ? -4.782 0.783 -8.569 1.00 95.31 194 LEU A O 1
ATOM 1619 N N . LYS A 1 195 ? -5.115 -1.278 -9.421 1.00 93.75 195 LYS A N 1
ATOM 1620 C CA . LYS A 1 195 ? -5.770 -0.845 -10.680 1.00 93.75 195 LYS A CA 1
ATOM 1621 C C . LYS A 1 195 ? -7.002 0.043 -10.463 1.00 93.75 195 LYS A C 1
ATOM 1623 O O . LYS A 1 195 ? -7.483 0.737 -11.349 1.00 93.75 195 LYS A O 1
ATOM 1628 N N . GLU A 1 196 ? -7.540 -0.032 -9.253 1.00 95.25 196 GLU A N 1
ATOM 1629 C CA . GLU A 1 196 ? -8.756 0.618 -8.802 1.00 95.25 196 GLU A CA 1
ATOM 1630 C C . GLU A 1 196 ? -8.503 1.984 -8.144 1.00 95.25 196 GLU A C 1
ATOM 1632 O O . GLU A 1 196 ? -9.459 2.623 -7.700 1.00 95.25 196 GLU A O 1
ATOM 1637 N N . LEU A 1 197 ? -7.245 2.429 -8.045 1.00 94.62 197 LEU A N 1
ATOM 1638 C CA . LEU A 1 197 ? -6.838 3.661 -7.366 1.00 94.62 197 LEU A CA 1
ATOM 1639 C C . LEU A 1 197 ? -6.390 4.713 -8.392 1.00 94.62 197 LEU A C 1
ATOM 1641 O O . LEU A 1 197 ? -5.227 4.714 -8.781 1.00 94.62 197 LEU A O 1
ATOM 1645 N N . PRO A 1 198 ? -7.278 5.607 -8.862 1.00 93.31 198 PRO A N 1
ATOM 1646 C CA . PRO A 1 198 ? -6.994 6.506 -9.990 1.00 93.31 198 PRO A CA 1
ATOM 1647 C C . PRO A 1 198 ? -6.205 7.772 -9.614 1.00 93.31 198 PRO A C 1
ATOM 1649 O O . PRO A 1 198 ? -5.860 8.572 -10.487 1.00 93.31 198 PRO A O 1
ATOM 1652 N N . ASN A 1 199 ? -5.992 8.005 -8.318 1.00 94.19 199 ASN A N 1
ATOM 1653 C CA . ASN A 1 199 ? -5.429 9.247 -7.790 1.00 94.19 199 ASN A CA 1
ATOM 1654 C C . ASN A 1 199 ? -4.032 9.079 -7.185 1.00 94.19 199 ASN A C 1
ATOM 1656 O O . ASN A 1 199 ? -3.487 10.061 -6.688 1.00 94.19 199 ASN A O 1
ATOM 1660 N N . LEU A 1 200 ? -3.442 7.881 -7.263 1.00 95.06 200 LEU A N 1
ATOM 1661 C CA . LEU A 1 200 ? -2.103 7.632 -6.741 1.00 95.06 200 LEU A CA 1
ATOM 1662 C C . LEU A 1 200 ? -1.049 8.458 -7.489 1.00 95.06 200 LEU A C 1
ATOM 1664 O O . LEU A 1 200 ? -0.992 8.469 -8.718 1.00 95.06 200 LEU A O 1
ATOM 1668 N N . THR A 1 201 ? -0.199 9.124 -6.716 1.00 94.19 201 THR A N 1
ATOM 1669 C CA . THR A 1 201 ? 0.948 9.920 -7.175 1.00 94.19 201 THR A CA 1
ATOM 1670 C C . THR A 1 201 ? 2.255 9.455 -6.534 1.00 94.19 201 THR A C 1
ATOM 1672 O O . THR A 1 201 ? 3.320 9.634 -7.123 1.00 94.19 201 THR A O 1
ATOM 1675 N N . SER A 1 202 ? 2.186 8.811 -5.366 1.00 94.69 202 SER A N 1
ATOM 1676 C CA . SER A 1 202 ? 3.337 8.243 -4.665 1.00 94.69 202 SER A CA 1
ATOM 1677 C C . SER A 1 202 ? 3.053 6.813 -4.214 1.00 94.69 202 SER A C 1
ATOM 1679 O O . SER A 1 202 ? 2.037 6.541 -3.564 1.00 94.69 202 SER A O 1
ATOM 1681 N N . LEU A 1 203 ? 3.955 5.894 -4.562 1.00 95.50 203 LEU A N 1
ATOM 1682 C CA . LEU A 1 203 ? 3.846 4.479 -4.231 1.00 95.50 203 LEU A CA 1
ATOM 1683 C C . LEU A 1 203 ? 5.173 3.942 -3.681 1.00 95.50 203 LEU A C 1
ATOM 1685 O O . LEU A 1 203 ? 6.164 3.849 -4.401 1.00 95.50 203 LEU A O 1
ATOM 1689 N N . ASN A 1 204 ? 5.180 3.540 -2.409 1.00 95.38 204 ASN A N 1
ATOM 1690 C CA . ASN A 1 204 ? 6.312 2.863 -1.780 1.00 95.38 204 ASN A CA 1
ATOM 1691 C C . ASN A 1 204 ? 5.939 1.426 -1.398 1.00 95.38 204 ASN A C 1
ATOM 1693 O O . ASN A 1 204 ? 5.237 1.176 -0.415 1.00 95.38 204 ASN A O 1
ATOM 1697 N N . VAL A 1 205 ? 6.428 0.467 -2.175 1.00 95.12 205 VAL A N 1
ATOM 1698 C CA . VAL A 1 205 ? 6.158 -0.963 -1.982 1.00 95.12 205 VAL A CA 1
ATOM 1699 C C . VAL A 1 205 ? 7.438 -1.765 -1.816 1.00 95.12 205 VAL A C 1
ATOM 1701 O O . VAL A 1 205 ? 7.417 -2.990 -1.948 1.00 95.12 205 VAL A O 1
ATOM 1704 N N . GLY A 1 206 ? 8.547 -1.096 -1.503 1.00 91.69 206 GLY A N 1
ATOM 1705 C CA . GLY A 1 206 ? 9.836 -1.749 -1.347 1.00 91.69 206 GLY A CA 1
ATOM 1706 C C . GLY A 1 206 ? 9.825 -2.826 -0.256 1.00 91.69 206 GLY A C 1
ATOM 1707 O O . GLY A 1 206 ? 8.992 -2.799 0.651 1.00 91.69 206 GLY A O 1
ATOM 1708 N N . TRP A 1 207 ? 10.755 -3.773 -0.306 1.00 91.81 207 TRP A N 1
ATOM 1709 C CA . TRP A 1 207 ? 10.876 -4.857 0.672 1.00 91.81 207 TRP A CA 1
ATOM 1710 C C . TRP A 1 207 ? 9.577 -5.665 0.785 1.00 91.81 207 TRP A C 1
ATOM 1712 O O . TRP A 1 207 ? 8.981 -5.790 1.858 1.00 91.81 207 TRP A O 1
ATOM 1722 N N . ASN A 1 208 ? 9.111 -6.170 -0.352 1.00 91.12 208 ASN A N 1
ATOM 1723 C CA . ASN A 1 208 ? 7.960 -7.058 -0.471 1.00 91.12 208 ASN A CA 1
ATOM 1724 C C . ASN A 1 208 ? 8.340 -8.257 -1.358 1.00 91.12 208 ASN A C 1
ATOM 1726 O O . ASN A 1 208 ? 9.502 -8.642 -1.454 1.00 91.12 208 ASN A O 1
ATOM 1730 N N . ARG A 1 209 ? 7.350 -8.941 -1.935 1.00 89.69 209 ARG A N 1
ATOM 1731 C CA . ARG A 1 209 ? 7.541 -10.102 -2.814 1.00 89.69 209 ARG A CA 1
ATOM 1732 C C . ARG A 1 209 ? 6.739 -9.940 -4.105 1.00 89.69 209 ARG A C 1
ATOM 1734 O O . ARG A 1 209 ? 6.209 -10.918 -4.629 1.00 89.69 209 ARG A O 1
ATOM 1741 N N . ILE A 1 210 ? 6.588 -8.698 -4.565 1.00 89.38 210 ILE A N 1
ATOM 1742 C CA . ILE A 1 210 ? 5.794 -8.350 -5.744 1.00 89.38 210 ILE A CA 1
ATOM 1743 C C . ILE A 1 210 ? 6.533 -8.822 -6.991 1.00 89.38 210 ILE A C 1
ATOM 1745 O O . ILE A 1 210 ? 7.733 -8.596 -7.119 1.00 89.38 210 ILE A O 1
ATOM 1749 N N . VAL A 1 211 ? 5.803 -9.465 -7.901 1.00 86.31 211 VAL A N 1
ATOM 1750 C CA . VAL A 1 211 ? 6.333 -9.961 -9.184 1.00 86.31 211 VAL A CA 1
ATOM 1751 C C . VAL A 1 211 ? 5.765 -9.175 -10.360 1.00 86.31 211 VAL A C 1
ATOM 1753 O O . VAL A 1 211 ? 6.487 -8.837 -11.295 1.00 86.31 211 VAL A O 1
ATOM 1756 N N . ASP A 1 212 ? 4.468 -8.878 -10.298 1.00 86.19 212 ASP A N 1
ATOM 1757 C CA . ASP A 1 212 ? 3.733 -8.177 -11.342 1.00 86.19 212 ASP A CA 1
ATOM 1758 C C . ASP A 1 212 ? 3.444 -6.735 -10.917 1.00 86.19 212 ASP A C 1
ATOM 1760 O O . ASP A 1 212 ? 2.731 -6.491 -9.940 1.00 86.19 212 ASP A O 1
ATOM 1764 N N . PHE A 1 213 ? 4.003 -5.788 -11.669 1.00 89.75 213 PHE A N 1
ATOM 1765 C CA . PHE A 1 213 ? 3.785 -4.356 -11.480 1.00 89.75 213 PHE A CA 1
ATOM 1766 C C . PHE A 1 213 ? 2.834 -3.743 -12.526 1.00 89.75 213 PHE A C 1
ATOM 1768 O O . PHE A 1 213 ? 2.576 -2.543 -12.501 1.00 89.75 213 PHE A O 1
ATOM 1775 N N . SER A 1 214 ? 2.239 -4.545 -13.416 1.00 90.00 214 SER A N 1
ATOM 1776 C CA . SER A 1 214 ? 1.234 -4.086 -14.389 1.00 90.00 214 SER A CA 1
ATOM 1777 C C . SER A 1 214 ? -0.012 -3.402 -13.798 1.00 90.00 214 SER A C 1
ATOM 1779 O O . SER A 1 214 ? -0.550 -2.514 -14.466 1.00 90.00 214 SER A O 1
ATOM 1781 N N . PRO A 1 215 ? -0.463 -3.674 -12.550 1.00 92.88 215 PRO A N 1
ATOM 1782 C CA . PRO A 1 215 ? -1.662 -3.037 -12.002 1.00 92.88 215 PRO A CA 1
ATOM 1783 C C . PRO A 1 215 ? -1.609 -1.513 -11.832 1.00 92.88 215 PRO A C 1
ATOM 1785 O O . PRO A 1 215 ? -2.624 -0.939 -11.449 1.00 92.88 215 PRO A O 1
ATOM 1788 N N . VAL A 1 216 ? -0.471 -0.851 -12.075 1.00 91.31 216 VAL A N 1
ATOM 1789 C CA . VAL A 1 216 ? -0.360 0.620 -12.032 1.00 91.31 216 VAL A CA 1
ATOM 1790 C C . VAL A 1 216 ? -0.393 1.291 -13.410 1.00 91.31 216 VAL A C 1
ATOM 1792 O O . VAL A 1 216 ? -0.380 2.518 -13.485 1.00 91.31 216 VAL A O 1
ATOM 1795 N N . GLN A 1 217 ? -0.460 0.527 -14.507 1.00 87.38 217 GLN A N 1
ATOM 1796 C CA . GLN A 1 217 ? -0.456 1.064 -15.879 1.00 87.38 217 GLN A CA 1
ATOM 1797 C C . GLN A 1 217 ? -1.632 2.012 -16.173 1.00 87.38 217 GLN A C 1
ATOM 1799 O O . GLN A 1 217 ? -1.591 2.780 -17.128 1.00 87.38 217 GLN A O 1
ATOM 1804 N N . HIS A 1 218 ? -2.703 2.003 -15.375 1.00 87.19 218 HIS A N 1
ATOM 1805 C CA . HIS A 1 218 ? -3.807 2.957 -15.532 1.00 87.19 218 HIS A CA 1
ATOM 1806 C C . HIS A 1 218 ? -3.451 4.381 -15.072 1.00 87.19 218 HIS A C 1
ATOM 1808 O O . HIS A 1 218 ? -4.190 5.308 -15.399 1.00 87.19 218 HIS A O 1
ATOM 1814 N N . LEU A 1 219 ? -2.339 4.567 -14.346 1.00 87.75 219 LEU A N 1
ATOM 1815 C CA . LEU A 1 219 ? -1.855 5.858 -13.825 1.00 87.75 219 LEU A CA 1
ATOM 1816 C C . LEU A 1 219 ? -1.011 6.648 -14.839 1.00 87.75 219 LEU A C 1
ATOM 1818 O O . LEU A 1 219 ? -0.348 7.626 -14.487 1.00 87.75 219 LEU A O 1
ATOM 1822 N N . ILE A 1 220 ? -1.032 6.220 -16.101 1.00 78.38 220 ILE A N 1
ATOM 1823 C CA . ILE A 1 220 ? -0.324 6.861 -17.206 1.00 78.38 220 ILE A CA 1
ATOM 1824 C C . ILE A 1 220 ? -0.852 8.261 -17.495 1.00 78.38 220 ILE A C 1
ATOM 1826 O O . ILE A 1 220 ? -2.056 8.542 -17.468 1.00 78.38 220 ILE A O 1
ATOM 1830 N N . ASP A 1 221 ? 0.076 9.138 -17.862 1.00 69.62 221 ASP A N 1
ATOM 1831 C CA . ASP A 1 221 ? -0.275 10.426 -18.428 1.00 69.62 221 ASP A CA 1
ATOM 1832 C C . ASP A 1 221 ? -0.704 10.256 -19.880 1.00 69.62 221 ASP A C 1
ATOM 1834 O O . ASP A 1 221 ? 0.099 10.252 -20.814 1.00 69.62 221 ASP A O 1
ATOM 1838 N N . ARG A 1 222 ? -2.018 10.149 -20.074 1.00 65.31 222 ARG A N 1
ATOM 1839 C CA . ARG A 1 222 ? -2.604 10.023 -21.409 1.00 65.31 222 ARG A CA 1
ATOM 1840 C C . ARG A 1 222 ? -2.227 11.184 -22.334 1.00 65.31 222 ARG A C 1
ATOM 1842 O O . ARG A 1 222 ? -2.219 10.976 -23.539 1.00 65.31 222 ARG A O 1
ATOM 1849 N N . SER A 1 223 ? -1.884 12.371 -21.818 1.00 64.06 223 SER A N 1
ATOM 1850 C CA . SER A 1 223 ? -1.488 13.509 -22.661 1.00 64.06 223 SER A CA 1
ATOM 1851 C C . SER A 1 223 ? -0.145 13.306 -23.374 1.00 64.06 223 SER A C 1
ATOM 1853 O O . SER A 1 223 ? 0.060 13.879 -24.442 1.00 64.06 223 SER A O 1
ATOM 1855 N N . GLN A 1 224 ? 0.745 12.474 -22.824 1.00 57.19 224 GLN A N 1
ATOM 1856 C CA . GLN A 1 224 ? 2.037 12.137 -23.431 1.00 57.19 224 GLN A CA 1
ATOM 1857 C C . GLN A 1 224 ? 1.905 11.004 -24.445 1.00 57.19 224 GLN A C 1
ATOM 1859 O O . GLN A 1 224 ? 2.469 11.095 -25.531 1.00 57.19 224 GLN A O 1
ATOM 1864 N N . VAL A 1 225 ? 1.058 10.010 -24.154 1.00 57.75 225 VAL A N 1
ATOM 1865 C CA . VAL A 1 225 ? 0.730 8.934 -25.103 1.00 57.75 225 VAL A CA 1
ATOM 1866 C C . VAL A 1 225 ? 0.242 9.523 -26.431 1.00 57.75 225 VAL A C 1
ATOM 1868 O O . VAL A 1 225 ? 0.732 9.151 -27.489 1.00 57.75 225 VAL A O 1
ATOM 1871 N N . TYR A 1 226 ? -0.650 10.520 -26.398 1.00 55.94 226 TYR A N 1
ATOM 1872 C CA . TYR A 1 226 ? -1.125 11.178 -27.622 1.00 55.94 226 TYR A CA 1
ATOM 1873 C C . TYR A 1 226 ? -0.038 11.936 -28.402 1.00 55.94 226 TYR A C 1
ATOM 1875 O O . TYR A 1 226 ? -0.189 12.095 -29.611 1.00 55.94 226 TYR A O 1
ATOM 1883 N N . LYS A 1 227 ? 1.044 12.393 -27.758 1.00 55.44 227 LYS A N 1
ATOM 1884 C CA . LYS A 1 227 ? 2.154 13.070 -28.447 1.00 55.44 227 LYS A CA 1
ATOM 1885 C C . LYS A 1 227 ? 3.026 12.083 -29.216 1.00 55.44 227 LYS A C 1
ATOM 1887 O O . LYS A 1 227 ? 3.349 12.378 -30.357 1.00 55.44 227 LYS A O 1
ATOM 1892 N N . GLU A 1 228 ? 3.322 10.906 -28.657 1.00 55.50 228 GLU A N 1
ATOM 1893 C CA . GLU A 1 228 ? 4.050 9.838 -29.371 1.00 55.50 228 GLU A CA 1
ATOM 1894 C C . GLU A 1 228 ? 3.323 9.408 -30.652 1.00 55.50 228 GLU A C 1
ATOM 1896 O O . GLU A 1 228 ? 3.952 9.252 -31.694 1.00 55.50 228 GLU A O 1
ATOM 1901 N N . TYR A 1 229 ? 1.989 9.305 -30.611 1.00 55.09 229 TYR A N 1
ATOM 1902 C CA . TYR A 1 229 ? 1.177 8.990 -31.794 1.00 55.09 229 TYR A CA 1
ATOM 1903 C C . TYR A 1 229 ? 1.086 10.133 -32.823 1.00 55.09 229 TYR A C 1
ATOM 1905 O O . TYR A 1 229 ? 0.658 9.892 -33.951 1.00 55.09 229 TYR A O 1
ATOM 1913 N N . GLN A 1 230 ? 1.455 11.367 -32.459 1.00 50.94 230 GLN A N 1
ATOM 1914 C CA . GLN A 1 230 ? 1.466 12.528 -33.362 1.00 50.94 230 GLN A CA 1
ATOM 1915 C C . GLN A 1 230 ? 2.868 12.929 -33.839 1.00 50.94 230 GLN A C 1
ATOM 1917 O O . GLN A 1 230 ? 2.977 13.749 -34.753 1.00 50.94 230 GLN A O 1
ATOM 1922 N N . SER A 1 231 ? 3.930 12.351 -33.275 1.00 54.91 231 SER A N 1
ATOM 1923 C CA . SER A 1 231 ? 5.291 12.467 -33.792 1.00 54.91 231 SER A CA 1
ATOM 1924 C C . SER A 1 231 ? 5.362 11.831 -35.184 1.00 54.91 231 SER A C 1
ATOM 1926 O O . SER A 1 231 ? 5.520 10.620 -35.320 1.00 54.91 231 SER A O 1
ATOM 1928 N N . THR A 1 232 ? 5.233 12.623 -36.249 1.00 56.28 232 THR A N 1
ATOM 1929 C CA . THR A 1 232 ? 5.610 12.164 -37.593 1.00 56.28 232 THR A CA 1
ATOM 1930 C C . THR A 1 232 ? 7.103 11.825 -37.581 1.00 56.28 232 THR A C 1
ATOM 1932 O O . THR A 1 232 ? 7.876 12.707 -37.193 1.00 56.28 232 THR A O 1
ATOM 1935 N N . PRO A 1 233 ? 7.525 10.609 -37.989 1.00 60.38 233 PRO A N 1
ATOM 1936 C CA . PRO A 1 233 ? 8.940 10.261 -38.047 1.00 60.38 233 PRO A CA 1
ATOM 1937 C C . PRO A 1 233 ? 9.684 11.296 -38.889 1.00 60.38 233 PRO A C 1
ATOM 1939 O O . PRO A 1 233 ? 9.204 11.733 -39.941 1.00 60.38 233 PRO A O 1
ATOM 1942 N N . THR A 1 234 ? 10.828 11.744 -38.389 1.00 67.44 234 THR A N 1
ATOM 1943 C CA . THR A 1 234 ? 11.652 12.744 -39.062 1.00 67.44 234 THR A CA 1
ATOM 1944 C C . THR A 1 234 ? 12.123 12.207 -40.415 1.00 67.44 234 THR A C 1
ATOM 1946 O O . THR A 1 234 ? 12.254 10.999 -40.615 1.00 67.44 234 THR A O 1
ATOM 1949 N N . GLN A 1 235 ? 12.400 13.097 -41.377 1.00 62.75 235 GLN A N 1
ATOM 1950 C CA . GLN A 1 235 ? 12.921 12.672 -42.686 1.00 62.75 235 GLN A CA 1
ATOM 1951 C C . GLN A 1 235 ? 14.200 11.828 -42.555 1.00 62.75 235 GLN A C 1
ATOM 1953 O O . GLN A 1 235 ? 14.383 10.897 -43.331 1.00 62.75 235 GLN A O 1
ATOM 1958 N N . GLN A 1 236 ? 15.013 12.089 -41.528 1.00 66.19 236 GLN A N 1
ATOM 1959 C CA . GLN A 1 236 ? 16.211 11.316 -41.210 1.00 66.19 236 GLN A CA 1
ATOM 1960 C C . GLN A 1 236 ? 15.881 9.869 -40.796 1.00 66.19 236 GLN A C 1
ATOM 1962 O O . GLN A 1 236 ? 16.460 8.936 -41.338 1.00 66.19 236 GLN A O 1
ATOM 1967 N N . GLU A 1 237 ? 14.891 9.655 -39.924 1.00 65.94 237 GLU A N 1
ATOM 1968 C CA . GLU A 1 237 ? 14.446 8.310 -39.509 1.00 65.94 237 GLU A CA 1
ATOM 1969 C C . GLU A 1 237 ? 13.801 7.525 -40.670 1.00 65.94 237 GLU A C 1
ATOM 1971 O O . GLU A 1 237 ? 13.940 6.302 -40.787 1.00 65.94 237 GLU A O 1
ATOM 1976 N N . ILE A 1 238 ? 13.126 8.230 -41.584 1.00 66.81 238 ILE A N 1
ATOM 1977 C CA . ILE A 1 238 ? 12.594 7.648 -42.825 1.00 66.81 238 ILE A CA 1
ATOM 1978 C C . ILE A 1 238 ? 13.731 7.265 -43.787 1.00 66.81 238 ILE A C 1
ATOM 1980 O O . ILE A 1 238 ? 13.628 6.264 -44.493 1.00 66.81 238 ILE A O 1
ATOM 1984 N N . GLU A 1 239 ? 14.811 8.040 -43.852 1.00 66.44 239 GLU A N 1
ATOM 1985 C CA . GLU A 1 239 ? 15.974 7.722 -44.686 1.00 66.44 239 GLU A CA 1
ATOM 1986 C C . GLU A 1 239 ? 16.821 6.585 -44.107 1.00 66.44 239 GLU A C 1
ATOM 1988 O O . GLU A 1 239 ? 17.259 5.712 -44.857 1.00 66.44 239 GLU A O 1
ATOM 1993 N N . ASP A 1 240 ? 16.992 6.534 -42.788 1.00 67.19 240 ASP A N 1
ATOM 1994 C CA . ASP A 1 240 ? 17.774 5.494 -42.119 1.00 67.19 240 ASP A CA 1
ATOM 1995 C C . ASP A 1 240 ? 17.066 4.127 -42.163 1.00 67.19 240 ASP A C 1
ATOM 1997 O O . ASP A 1 240 ? 17.712 3.101 -42.380 1.00 67.19 240 ASP A O 1
ATOM 2001 N N . SER A 1 241 ? 15.729 4.096 -42.094 1.00 58.28 241 SER A N 1
ATOM 2002 C CA . SER A 1 241 ? 14.949 2.858 -42.285 1.00 58.28 241 SER A CA 1
ATOM 2003 C C . SER A 1 241 ? 14.981 2.321 -43.724 1.00 58.28 241 SER A C 1
ATOM 2005 O O . SER A 1 241 ? 14.894 1.110 -43.925 1.00 58.28 241 SER A O 1
ATOM 2007 N N . LYS A 1 242 ? 15.185 3.186 -44.729 1.00 62.94 242 LYS A N 1
ATOM 2008 C CA . LYS A 1 242 ? 15.376 2.786 -46.138 1.00 62.94 242 LYS A CA 1
ATOM 2009 C C . LYS A 1 242 ? 16.765 2.217 -46.434 1.00 62.94 242 LYS A C 1
ATOM 2011 O O . LYS A 1 242 ? 16.947 1.628 -47.490 1.00 62.94 242 LYS A O 1
ATOM 2016 N N . ARG A 1 243 ? 17.743 2.396 -45.540 1.00 60.66 243 ARG A N 1
ATOM 2017 C CA . ARG A 1 243 ? 19.103 1.838 -45.685 1.00 60.66 243 ARG A CA 1
ATOM 2018 C C . ARG A 1 243 ? 19.237 0.408 -45.150 1.00 60.66 243 ARG A C 1
ATOM 2020 O O . ARG A 1 243 ? 20.297 -0.190 -45.306 1.00 60.66 243 ARG A O 1
ATOM 2027 N N . LEU A 1 244 ? 18.190 -0.120 -44.516 1.00 48.56 244 LEU A N 1
ATOM 2028 C CA . LEU A 1 244 ? 18.158 -1.453 -43.903 1.00 48.56 244 LEU A CA 1
ATOM 2029 C C . LEU A 1 244 ? 17.438 -2.521 -44.756 1.00 48.56 244 LEU A C 1
ATOM 2031 O O . LEU A 1 244 ? 17.279 -3.643 -44.278 1.00 48.56 244 LEU A O 1
ATOM 2035 N N . TRP A 1 245 ? 17.043 -2.206 -45.998 1.00 42.81 245 TRP A N 1
ATOM 2036 C CA . TRP A 1 245 ? 16.434 -3.135 -46.964 1.00 42.81 245 TRP A CA 1
ATOM 2037 C C . TRP A 1 245 ? 17.040 -2.964 -48.357 1.00 42.81 245 TRP A C 1
ATOM 2039 O O . TRP A 1 245 ? 17.196 -1.798 -48.783 1.00 42.81 245 TRP A O 1
#

Organism: NCBI:txid28002

Sequence (245 aa):
MGQLQYVDLRDNCIISCEPLKHLTNIQMLFIDNNCIQDLEFITTLPNYKIDWIYYQRTPTASDIQNYQQLSNIGAEFAKHFELKLQKTRELIRTGEQNYDEKMVLKYQNKVLGNRLEIKDDKELKDFKFVEKFNITTLYISWCPNVRFWRTPNNITVLEDVYYCGLKSVRGIEKVKQLQTLGFKINNVVDISCLKELPNLTSLNVGWNRIVDFSPVQHLIDRSQVYKEYQSTPTQQEIEDSKRLW

Secondary structure (DSSP, 8-state):
-----EEE--SS-----GGGTT-TT-SEEE--SS-----GGGGG-TT--------PPPPPHHHHHHHHHHHHHHHHHHHHSGGG-STTHHHHHHHHHHHHHHHHHHHGGGEETTEEEEES-TT---SGGGGGTT--EEEEES-TT--STT--TT--EEEEEESS--SB-TTGGG-TT--EEE--SS---B-GGGGG-TT--EEE--SS-----GGGGGG--HHHHHHHTT-PPPHHHHHHHGGG-

Radius of gyration: 21.46 Å; chains: 1; bounding box: 49×40×70 Å

pLDDT: mean 77.98, std 18.6, range [40.19, 97.94]